Protein AF-A0A2D0L7D2-F1 (afdb_monomer)

Radius of gyration: 92.77 Å; Cα contacts (8 Å, |Δi|>4): 364; chains: 1; bounding box: 210×55×219 Å

Structure (mmCIF, N/CA/C/O backbone):
data_AF-A0A2D0L7D2-F1
#
_entry.id   AF-A0A2D0L7D2-F1
#
loop_
_atom_site.group_PDB
_atom_site.id
_atom_site.type_symbol
_atom_site.label_atom_id
_atom_site.label_alt_id
_atom_site.label_comp_id
_atom_site.label_asym_id
_atom_site.label_entity_id
_atom_site.label_seq_id
_atom_site.pdbx_PDB_ins_code
_atom_site.Cartn_x
_atom_site.Cartn_y
_atom_site.Cartn_z
_atom_site.occupancy
_atom_site.B_iso_or_equiv
_atom_site.auth_seq_id
_atom_site.auth_comp_id
_atom_site.auth_asym_id
_atom_site.auth_atom_id
_atom_site.pdbx_PDB_model_num
ATOM 1 N N . MET A 1 1 ? 142.373 9.268 -146.975 1.00 59.59 1 MET A N 1
ATOM 2 C CA . MET A 1 1 ? 141.679 7.961 -146.901 1.00 59.59 1 MET A CA 1
ATOM 3 C C . MET A 1 1 ? 141.360 7.507 -145.468 1.00 59.59 1 MET A C 1
ATOM 5 O O . MET A 1 1 ? 140.294 6.960 -145.274 1.00 59.59 1 MET A O 1
ATOM 9 N N . LYS A 1 2 ? 142.182 7.799 -144.441 1.00 58.19 2 LYS A N 1
ATOM 10 C CA . LYS A 1 2 ? 142.008 7.270 -143.064 1.00 58.19 2 LYS A CA 1
ATOM 11 C C . LYS A 1 2 ? 140.824 7.816 -142.224 1.00 58.19 2 LYS A C 1
ATOM 13 O O . LYS A 1 2 ? 140.515 7.234 -141.198 1.00 58.19 2 LYS A O 1
ATOM 18 N N . LEU A 1 3 ? 140.179 8.919 -142.623 1.00 60.69 3 LEU A N 1
ATOM 19 C CA . LEU A 1 3 ? 139.092 9.566 -141.855 1.00 60.69 3 LEU A CA 1
ATOM 20 C C . LEU A 1 3 ? 137.688 9.005 -142.162 1.00 60.69 3 LEU A C 1
ATOM 22 O O . LEU A 1 3 ? 136.807 9.078 -141.310 1.00 60.69 3 LEU A O 1
ATOM 26 N N . ALA A 1 4 ? 137.477 8.434 -143.353 1.00 65.12 4 ALA A N 1
ATOM 27 C CA . ALA A 1 4 ? 136.174 7.897 -143.761 1.00 65.12 4 ALA A CA 1
ATOM 28 C C . ALA A 1 4 ? 135.854 6.564 -143.060 1.00 65.12 4 ALA A C 1
ATOM 30 O O . ALA A 1 4 ? 134.726 6.353 -142.620 1.00 65.12 4 ALA A O 1
ATOM 31 N N . ASP A 1 5 ? 136.865 5.711 -142.870 1.00 68.44 5 ASP A N 1
ATOM 32 C CA . ASP A 1 5 ? 136.692 4.418 -142.200 1.00 68.44 5 ASP A CA 1
ATOM 33 C C . ASP A 1 5 ? 136.331 4.581 -140.714 1.00 68.44 5 ASP A C 1
ATOM 35 O O . ASP A 1 5 ? 135.462 3.874 -140.204 1.00 68.44 5 ASP A O 1
ATOM 39 N N . THR A 1 6 ? 136.912 5.573 -140.025 1.00 72.69 6 THR A N 1
ATOM 40 C CA . THR A 1 6 ? 136.560 5.886 -138.628 1.00 72.69 6 THR A CA 1
ATOM 41 C C . THR A 1 6 ? 135.124 6.399 -138.502 1.00 72.69 6 THR A C 1
ATOM 43 O O . THR A 1 6 ? 134.418 6.030 -137.564 1.00 72.69 6 THR A O 1
ATOM 46 N N . ALA A 1 7 ? 134.651 7.210 -139.454 1.00 71.62 7 ALA A N 1
ATOM 47 C CA . ALA A 1 7 ? 133.272 7.696 -139.448 1.00 71.62 7 ALA A CA 1
ATOM 48 C C . ALA A 1 7 ? 132.260 6.555 -139.645 1.00 71.62 7 ALA A C 1
ATOM 50 O O . ALA A 1 7 ? 131.243 6.512 -138.953 1.00 71.62 7 ALA A O 1
ATOM 51 N N . ASN A 1 8 ? 132.561 5.596 -140.525 1.00 78.12 8 ASN A N 1
ATOM 52 C CA . ASN A 1 8 ? 131.673 4.462 -140.771 1.00 78.12 8 ASN A CA 1
ATOM 53 C C . ASN A 1 8 ? 131.622 3.496 -139.568 1.00 78.12 8 ASN A C 1
ATOM 55 O O . ASN A 1 8 ? 130.550 3.025 -139.185 1.00 78.12 8 ASN A O 1
ATOM 59 N N . GLN A 1 9 ? 132.758 3.262 -138.897 1.00 78.62 9 GLN A N 1
ATOM 60 C CA . GLN A 1 9 ? 132.796 2.480 -137.652 1.00 78.62 9 GLN A CA 1
ATOM 61 C C . GLN A 1 9 ? 132.020 3.151 -136.509 1.00 78.62 9 GLN A C 1
ATOM 63 O O . GLN A 1 9 ? 131.313 2.465 -135.763 1.00 78.62 9 GLN A O 1
ATOM 68 N N . ASN A 1 10 ? 132.087 4.482 -136.400 1.00 77.62 10 ASN A N 1
ATOM 69 C CA . ASN A 1 10 ? 131.297 5.234 -135.424 1.00 77.62 10 ASN A CA 1
ATOM 70 C C . ASN A 1 10 ? 129.793 5.163 -135.733 1.00 77.62 10 ASN A C 1
ATOM 72 O O . ASN A 1 10 ? 129.001 4.955 -134.815 1.00 77.62 10 ASN A O 1
ATOM 76 N N . ALA A 1 11 ? 129.397 5.261 -137.008 1.00 78.44 11 ALA A N 1
ATOM 77 C CA . ALA A 1 11 ? 128.002 5.104 -137.426 1.00 78.44 11 ALA A CA 1
ATOM 78 C C . ALA A 1 11 ? 127.468 3.692 -137.124 1.00 78.44 11 ALA A C 1
ATOM 80 O O . ALA A 1 11 ? 126.379 3.543 -136.573 1.00 78.44 11 ALA A O 1
ATOM 81 N N . THR A 1 12 ? 128.272 2.659 -137.393 1.00 79.88 12 THR A N 1
ATOM 82 C CA . THR A 1 12 ? 127.899 1.260 -137.122 1.00 79.88 12 THR A CA 1
ATOM 83 C C . THR A 1 12 ? 127.760 1.001 -135.619 1.00 79.88 12 THR A C 1
ATOM 85 O O . THR A 1 12 ? 126.796 0.385 -135.168 1.00 79.88 12 THR A O 1
ATOM 88 N N . SER A 1 13 ? 128.680 1.539 -134.813 1.00 78.50 13 SER A N 1
ATOM 89 C CA . SER A 1 13 ? 128.614 1.423 -133.351 1.00 78.50 13 SER A CA 1
ATOM 90 C C . SER A 1 13 ? 127.410 2.166 -132.763 1.00 78.50 13 SER A C 1
ATOM 92 O O . SER A 1 13 ? 126.816 1.689 -131.798 1.00 78.50 13 SER A O 1
ATOM 94 N N . ALA A 1 14 ? 127.016 3.305 -133.344 1.00 75.88 14 ALA A N 1
ATOM 95 C CA . ALA A 1 14 ? 125.842 4.057 -132.906 1.00 75.88 14 ALA A CA 1
ATOM 96 C C . ALA A 1 14 ? 124.528 3.304 -133.178 1.00 75.88 14 ALA A C 1
ATOM 98 O O . ALA A 1 14 ? 123.658 3.285 -132.307 1.00 75.88 14 ALA A O 1
ATOM 99 N N . ILE A 1 15 ? 124.408 2.634 -134.331 1.00 77.38 15 ILE A N 1
ATOM 100 C CA . ILE A 1 15 ? 123.239 1.805 -134.672 1.00 77.38 15 ILE A CA 1
ATOM 101 C C . ILE A 1 15 ? 123.112 0.623 -133.701 1.00 77.38 15 ILE A C 1
ATOM 103 O O . ILE A 1 15 ? 122.058 0.451 -133.093 1.00 77.38 15 ILE A O 1
ATOM 107 N N . ASN A 1 16 ? 124.198 -0.116 -133.452 1.00 74.75 16 ASN A N 1
ATOM 108 C CA . ASN A 1 16 ? 124.178 -1.244 -132.511 1.00 74.75 16 ASN A CA 1
ATOM 109 C C . ASN A 1 16 ? 123.840 -0.808 -131.073 1.00 74.75 16 ASN A C 1
ATOM 111 O O . ASN A 1 16 ? 123.170 -1.527 -130.332 1.00 74.75 16 ASN A O 1
ATOM 115 N N . ASN A 1 17 ? 124.274 0.389 -130.660 1.00 75.38 17 ASN A N 1
ATOM 116 C CA . ASN A 1 17 ? 123.928 0.928 -129.344 1.00 75.38 17 ASN A CA 1
ATOM 117 C C . ASN A 1 17 ? 122.442 1.335 -129.280 1.00 75.38 17 ASN A C 1
ATOM 119 O O . ASN A 1 17 ? 121.810 1.151 -128.240 1.00 75.38 17 ASN A O 1
ATOM 123 N N . ALA A 1 18 ? 121.861 1.818 -130.386 1.00 71.88 18 ALA A N 1
ATOM 124 C CA . ALA A 1 18 ? 120.443 2.165 -130.481 1.00 71.88 18 ALA A CA 1
ATOM 125 C C . ALA A 1 18 ? 119.524 0.928 -130.477 1.00 71.88 18 ALA A C 1
ATOM 127 O O . ALA A 1 18 ? 118.544 0.925 -129.732 1.00 71.88 18 ALA A O 1
ATOM 128 N N . GLU A 1 19 ? 119.875 -0.145 -131.198 1.00 70.00 19 GLU A N 1
ATOM 129 C CA . GLU A 1 19 ? 119.124 -1.415 -131.167 1.00 70.00 19 GLU A CA 1
ATOM 130 C C . GLU A 1 19 ? 119.099 -2.052 -129.762 1.00 70.00 19 GLU A C 1
ATOM 132 O O . GLU A 1 19 ? 118.162 -2.766 -129.415 1.00 70.00 19 GLU A O 1
ATOM 137 N N . SER A 1 20 ? 120.073 -1.732 -128.899 1.00 64.75 20 SER A N 1
ATOM 138 C CA . SER A 1 20 ? 120.145 -2.257 -127.527 1.00 64.75 20 SER A CA 1
ATOM 139 C C . SER A 1 20 ? 119.298 -1.503 -126.483 1.00 64.75 20 SER A C 1
ATOM 141 O O . SER A 1 20 ? 119.151 -1.981 -125.354 1.00 64.75 20 SER A O 1
ATOM 143 N N . LYS A 1 21 ? 118.744 -0.319 -126.803 1.00 71.56 21 LYS A N 1
ATOM 144 C CA . LYS A 1 21 ? 118.077 0.543 -125.799 1.00 71.56 21 LYS A CA 1
ATOM 145 C C . LYS A 1 21 ? 116.696 0.053 -125.366 1.00 71.56 21 LYS A C 1
ATOM 147 O O . LYS A 1 21 ? 116.282 0.382 -124.253 1.00 71.56 21 LYS A O 1
ATOM 152 N N . VAL A 1 22 ? 116.018 -0.759 -126.178 1.00 68.94 22 VAL A N 1
ATOM 153 C CA . VAL A 1 22 ? 114.796 -1.472 -125.774 1.00 68.94 22 VAL A CA 1
ATOM 154 C C . VAL A 1 22 ? 115.076 -2.973 -125.834 1.00 68.94 22 VAL A C 1
ATOM 156 O O . VAL A 1 22 ? 114.925 -3.587 -126.887 1.00 68.94 22 VAL A O 1
ATOM 159 N N . PRO A 1 23 ? 115.515 -3.593 -124.724 1.00 72.75 23 PRO A N 1
ATOM 160 C CA . PRO A 1 23 ? 115.748 -5.028 -124.698 1.00 72.75 23 PRO A CA 1
ATOM 161 C C . PRO A 1 23 ? 114.429 -5.772 -124.938 1.00 72.75 23 PRO A C 1
ATOM 163 O O . PRO A 1 23 ? 113.537 -5.726 -124.089 1.00 72.75 23 PRO A O 1
ATOM 166 N N . LEU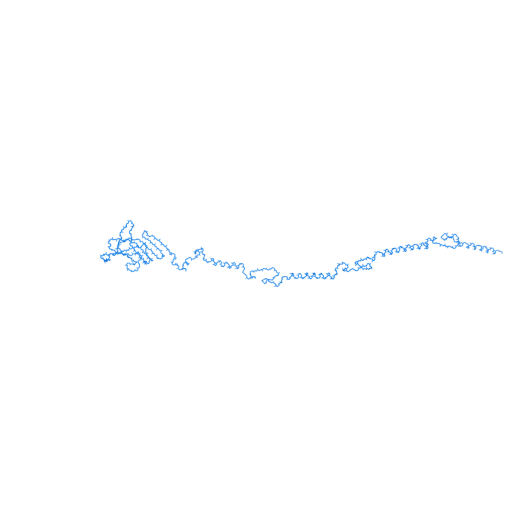 A 1 24 ? 114.324 -6.498 -126.056 1.0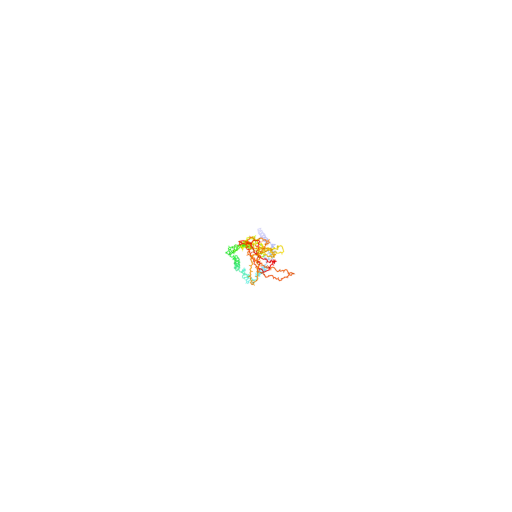0 65.94 24 LEU A N 1
ATOM 167 C CA . LEU A 1 24 ? 113.151 -7.320 -126.401 1.00 65.94 24 LEU A CA 1
ATOM 168 C C . LEU A 1 24 ? 112.880 -8.446 -125.382 1.00 65.94 24 LEU A C 1
ATOM 170 O O . LEU A 1 24 ? 111.807 -9.040 -125.374 1.00 65.94 24 LEU A O 1
ATOM 174 N N . THR A 1 25 ? 113.825 -8.709 -124.471 1.00 75.44 25 THR A N 1
ATOM 175 C CA . THR A 1 25 ? 113.655 -9.629 -123.337 1.00 75.44 25 THR A CA 1
ATOM 176 C C . THR A 1 25 ? 112.779 -9.066 -122.215 1.00 75.44 25 THR A C 1
ATOM 178 O O . THR A 1 25 ? 112.362 -9.823 -121.336 1.00 75.44 25 THR A O 1
ATOM 181 N N . ARG A 1 26 ? 112.477 -7.758 -122.203 1.00 83.06 26 ARG A N 1
ATOM 182 C CA . ARG A 1 26 ? 111.541 -7.186 -121.227 1.00 83.06 26 ARG A CA 1
ATOM 183 C C . ARG A 1 26 ? 110.106 -7.525 -121.622 1.00 83.06 26 ARG A C 1
ATOM 185 O O . ARG A 1 26 ? 109.680 -7.291 -122.752 1.00 83.06 26 ARG A O 1
ATOM 192 N N . ARG A 1 27 ? 109.354 -8.044 -120.653 1.00 83.19 27 ARG A N 1
ATOM 193 C CA . ARG A 1 27 ? 107.940 -8.397 -120.797 1.00 83.19 27 ARG A CA 1
ATOM 194 C C . ARG A 1 27 ? 107.075 -7.549 -119.864 1.00 83.19 27 ARG A C 1
ATOM 196 O O . ARG A 1 27 ? 107.483 -7.299 -118.732 1.00 83.19 27 ARG A O 1
ATOM 203 N N . ILE A 1 28 ? 105.880 -7.160 -120.310 1.00 82.81 28 ILE A N 1
ATOM 204 C CA . ILE A 1 28 ? 104.814 -6.604 -119.457 1.00 82.81 28 ILE A CA 1
ATOM 205 C C . ILE A 1 28 ? 103.698 -7.647 -119.386 1.00 82.81 28 ILE A C 1
ATOM 207 O O . ILE A 1 28 ? 103.153 -8.027 -120.420 1.00 82.81 28 ILE A O 1
ATOM 211 N N . ASN A 1 29 ? 103.414 -8.160 -118.180 1.00 83.56 29 ASN A N 1
ATOM 212 C CA . ASN A 1 29 ? 102.481 -9.276 -117.946 1.00 83.56 29 ASN A CA 1
ATOM 213 C C . ASN A 1 29 ? 102.665 -10.442 -118.931 1.00 83.56 29 ASN A C 1
ATOM 215 O O . ASN A 1 29 ? 101.735 -10.911 -119.578 1.00 83.56 29 ASN A O 1
ATOM 219 N N . GLY A 1 30 ? 103.916 -10.883 -119.089 1.00 83.38 30 GLY A N 1
ATOM 220 C CA . GLY A 1 30 ? 104.261 -12.025 -119.937 1.00 83.38 30 GLY A CA 1
ATOM 221 C C . GLY A 1 30 ? 104.335 -11.742 -121.444 1.00 83.38 30 GLY A C 1
ATOM 222 O O . GLY A 1 30 ? 104.837 -12.605 -122.161 1.00 83.38 30 GLY A O 1
ATOM 223 N N . LYS A 1 31 ? 103.932 -10.555 -121.928 1.00 84.19 31 LYS A N 1
ATOM 224 C CA . LYS A 1 31 ? 104.007 -10.159 -123.350 1.00 84.19 31 LYS A CA 1
ATOM 225 C C . LYS A 1 31 ? 105.304 -9.395 -123.647 1.00 84.19 31 LYS A C 1
ATOM 227 O O . LYS A 1 31 ? 105.644 -8.466 -122.919 1.00 84.19 31 LYS A O 1
ATOM 232 N N . GLU A 1 32 ? 106.034 -9.793 -124.688 1.00 83.00 32 GLU A N 1
ATOM 233 C CA . GLU A 1 32 ? 107.309 -9.177 -125.105 1.00 83.00 32 GLU A CA 1
ATOM 234 C C . GLU A 1 32 ? 107.110 -7.795 -125.747 1.00 83.00 32 GLU A C 1
ATOM 236 O O . GLU A 1 32 ? 106.151 -7.580 -126.487 1.00 83.00 32 GLU A O 1
ATOM 241 N N . LEU A 1 33 ? 108.037 -6.863 -125.493 1.00 85.00 33 LEU A N 1
ATOM 242 C CA . LEU A 1 33 ? 108.013 -5.475 -125.988 1.00 85.00 33 LEU A CA 1
ATOM 243 C C . LEU A 1 33 ? 108.493 -5.344 -127.448 1.00 85.00 33 LEU A C 1
ATOM 245 O O . LEU A 1 33 ? 109.329 -4.503 -127.767 1.00 85.00 33 LEU A O 1
ATOM 249 N N . VAL A 1 34 ? 107.983 -6.203 -128.333 1.00 78.38 34 VAL A N 1
ATOM 250 C CA . VAL A 1 34 ? 108.278 -6.176 -129.780 1.00 78.38 34 VAL A CA 1
ATOM 251 C C . VAL A 1 34 ? 107.279 -5.329 -130.579 1.00 78.38 34 VAL A C 1
ATOM 253 O O . VAL A 1 34 ? 107.606 -4.883 -131.670 1.00 78.38 34 VAL A O 1
ATOM 256 N N . ASN A 1 35 ? 106.078 -5.104 -130.036 1.00 80.56 35 ASN A N 1
ATOM 257 C CA . ASN A 1 35 ? 104.993 -4.291 -130.600 1.00 80.56 35 ASN A CA 1
ATOM 258 C C . ASN A 1 35 ? 104.229 -3.591 -129.460 1.00 80.56 35 ASN A C 1
ATOM 260 O O . ASN A 1 35 ? 104.478 -3.872 -128.284 1.00 80.56 35 ASN A O 1
ATOM 264 N N . ASP A 1 36 ? 103.259 -2.736 -129.799 1.00 81.69 36 ASP A N 1
ATOM 265 C CA . ASP A 1 36 ? 102.340 -2.141 -128.822 1.00 81.69 36 ASP A CA 1
ATOM 266 C C . ASP A 1 36 ? 101.633 -3.223 -127.988 1.00 81.69 36 ASP A C 1
ATOM 268 O O . ASP A 1 36 ? 101.007 -4.148 -128.516 1.00 81.69 36 ASP A O 1
ATOM 272 N N . ILE A 1 37 ? 101.722 -3.105 -126.660 1.00 86.06 37 ILE A N 1
ATOM 273 C CA . ILE A 1 37 ? 101.120 -4.064 -125.731 1.00 86.06 37 ILE A CA 1
ATOM 274 C C . ILE A 1 37 ? 99.708 -3.610 -125.364 1.00 86.06 37 ILE A C 1
ATOM 276 O O . ILE A 1 37 ? 99.516 -2.603 -124.685 1.00 86.06 37 ILE A O 1
ATOM 280 N N . LYS A 1 38 ? 98.713 -4.417 -125.743 1.00 87.00 38 LYS A N 1
ATOM 281 C CA . LYS A 1 38 ? 97.344 -4.328 -125.223 1.00 87.00 38 LYS A CA 1
ATOM 282 C C . LYS A 1 38 ? 97.169 -5.334 -124.084 1.00 87.00 38 LYS A C 1
ATOM 284 O O . LYS A 1 38 ? 97.312 -6.538 -124.306 1.00 87.00 38 LYS A O 1
ATOM 289 N N . LEU A 1 39 ? 96.858 -4.836 -122.889 1.00 88.06 39 LEU A N 1
ATOM 290 C CA . LEU A 1 39 ? 96.486 -5.656 -121.734 1.00 88.06 39 LEU A CA 1
ATOM 291 C C . LEU A 1 39 ? 94.962 -5.794 -121.656 1.00 88.06 39 LEU A C 1
ATOM 293 O O . LEU A 1 39 ? 94.238 -4.827 -121.904 1.00 88.06 39 LEU A O 1
ATOM 297 N N . ILE A 1 40 ? 94.488 -6.988 -121.313 1.00 88.19 40 ILE A N 1
ATOM 298 C CA . ILE A 1 40 ? 93.090 -7.263 -120.950 1.00 88.19 40 ILE A CA 1
ATOM 299 C C . ILE A 1 40 ? 92.965 -7.486 -119.436 1.00 88.19 40 ILE A C 1
ATOM 301 O O . ILE A 1 40 ? 93.972 -7.638 -118.748 1.00 88.19 40 ILE A O 1
ATOM 305 N N . ALA A 1 41 ? 91.739 -7.501 -118.905 1.00 87.88 41 ALA A N 1
ATOM 306 C CA . ALA A 1 41 ? 91.486 -7.608 -117.464 1.00 87.88 41 ALA A CA 1
ATOM 307 C C . ALA A 1 41 ? 92.172 -8.834 -116.824 1.00 87.88 41 ALA A C 1
ATOM 309 O O . ALA A 1 41 ? 92.837 -8.703 -115.795 1.00 87.88 41 ALA A O 1
ATOM 310 N N . SER A 1 42 ? 92.149 -9.984 -117.510 1.00 89.50 42 SER A N 1
ATOM 311 C CA . SER A 1 42 ? 92.831 -11.203 -117.060 1.00 89.50 42 SER A CA 1
ATOM 312 C C . SER A 1 42 ? 94.354 -11.073 -117.015 1.00 89.50 42 SER A C 1
ATOM 314 O O . SER A 1 42 ? 94.987 -11.722 -116.187 1.00 89.50 42 SER A O 1
ATOM 316 N N . ASP A 1 43 ? 94.960 -10.233 -117.867 1.00 91.50 43 ASP A N 1
ATOM 317 C CA . ASP A 1 43 ? 96.409 -10.020 -117.826 1.00 91.50 43 ASP A CA 1
ATOM 318 C C . ASP A 1 43 ? 96.808 -9.380 -116.482 1.00 91.50 43 ASP A C 1
ATOM 320 O O . ASP A 1 43 ? 97.873 -9.692 -115.964 1.00 91.50 43 ASP A O 1
ATOM 324 N N . VAL A 1 44 ? 95.965 -8.519 -115.890 1.00 91.69 44 VAL A N 1
ATOM 325 C CA . VAL A 1 44 ? 96.231 -7.775 -114.636 1.00 91.69 44 VAL A CA 1
ATOM 326 C C . VAL A 1 44 ? 95.476 -8.307 -113.409 1.00 91.69 44 VAL A C 1
ATOM 328 O O . VAL A 1 44 ? 95.474 -7.646 -112.373 1.00 91.69 44 VAL A O 1
ATOM 331 N N . ASN A 1 45 ? 94.854 -9.488 -113.501 1.00 90.31 45 ASN A N 1
ATOM 332 C CA . ASN A 1 45 ? 94.020 -10.067 -112.438 1.00 90.31 45 ASN A CA 1
ATOM 333 C C . ASN A 1 45 ? 92.910 -9.108 -111.947 1.00 90.31 45 ASN A C 1
ATOM 335 O O . ASN A 1 45 ? 92.651 -8.993 -110.748 1.00 90.31 45 ASN A O 1
ATOM 339 N N . ALA A 1 46 ? 92.297 -8.383 -112.885 1.00 91.19 46 ALA A N 1
ATOM 340 C CA . ALA A 1 46 ? 91.120 -7.554 -112.651 1.00 91.19 46 ALA A CA 1
ATOM 341 C C . ALA A 1 46 ? 89.875 -8.239 -113.226 1.00 91.19 46 ALA A C 1
ATOM 343 O O . ALA A 1 46 ? 89.989 -9.023 -114.168 1.00 91.19 46 ALA A O 1
ATOM 344 N N . TYR A 1 47 ? 88.703 -7.895 -112.692 1.00 91.44 47 TYR A N 1
ATOM 345 C CA . TYR A 1 47 ? 87.433 -8.261 -113.315 1.00 91.44 47 TYR A CA 1
ATOM 346 C C . TYR A 1 47 ? 87.269 -7.529 -114.639 1.00 91.44 47 TYR A C 1
ATOM 348 O O . TYR A 1 47 ? 87.627 -6.349 -114.762 1.00 91.44 47 TYR A O 1
ATOM 356 N N . ASP A 1 48 ? 86.708 -8.215 -115.626 1.00 92.56 48 ASP A N 1
ATOM 357 C CA . ASP A 1 48 ? 86.242 -7.535 -116.821 1.00 92.56 48 ASP A CA 1
ATOM 358 C C . ASP A 1 48 ? 84.934 -6.763 -116.555 1.00 92.56 48 ASP A C 1
ATOM 360 O O . ASP A 1 48 ? 84.387 -6.712 -115.444 1.00 92.56 48 ASP A O 1
ATOM 364 N N . LYS A 1 49 ? 84.460 -6.063 -117.588 1.00 92.56 49 LYS A N 1
ATOM 365 C CA . LYS A 1 49 ? 83.254 -5.242 -117.491 1.00 92.56 49 LYS A CA 1
ATOM 366 C C . LYS A 1 49 ? 82.006 -6.094 -117.223 1.00 92.56 49 LYS A C 1
ATOM 368 O O . LYS A 1 49 ? 81.151 -5.655 -116.463 1.00 92.56 49 LYS A O 1
ATOM 373 N N . GLU A 1 50 ? 81.916 -7.278 -117.824 1.00 92.00 50 GLU A N 1
ATOM 374 C CA . GLU A 1 50 ? 80.750 -8.158 -117.727 1.00 92.00 50 GLU A CA 1
ATOM 375 C C . GLU A 1 50 ? 80.667 -8.803 -116.339 1.00 92.00 50 GLU A C 1
ATOM 377 O O . GLU A 1 50 ? 79.614 -8.761 -115.705 1.00 92.00 50 GLU A O 1
ATOM 382 N N . GLU A 1 51 ? 81.788 -9.293 -115.805 1.00 91.81 51 GLU A N 1
ATOM 383 C CA . GLU A 1 51 ? 81.875 -9.821 -114.436 1.00 91.81 51 GLU A CA 1
ATOM 384 C C . GLU A 1 51 ? 81.495 -8.757 -113.395 1.00 91.81 51 GLU A C 1
ATOM 386 O O . GLU A 1 51 ? 80.765 -9.027 -112.436 1.00 91.81 51 GLU A O 1
ATOM 391 N N . THR A 1 52 ? 81.948 -7.516 -113.602 1.00 91.62 52 THR A N 1
ATOM 392 C CA . THR A 1 52 ? 81.594 -6.384 -112.736 1.00 91.62 52 THR A CA 1
ATOM 393 C C . THR A 1 52 ? 80.095 -6.077 -112.801 1.00 91.62 52 THR A C 1
ATOM 395 O O . THR A 1 52 ? 79.469 -5.849 -111.765 1.00 91.62 52 THR A O 1
ATOM 398 N N . GLU A 1 53 ? 79.502 -6.083 -113.997 1.00 94.94 53 GLU A N 1
ATOM 399 C CA . GLU A 1 53 ? 78.066 -5.855 -114.194 1.00 94.94 53 GLU A CA 1
ATOM 400 C C . GLU A 1 53 ? 77.219 -6.954 -113.533 1.00 94.94 53 GLU A C 1
ATOM 402 O O . GLU A 1 53 ? 76.280 -6.630 -112.807 1.00 94.94 53 GLU A O 1
ATOM 407 N N . GLN A 1 54 ? 77.600 -8.229 -113.668 1.00 94.12 54 GLN A N 1
ATOM 408 C CA . GLN A 1 54 ? 76.915 -9.353 -113.015 1.00 94.12 54 GLN A CA 1
ATOM 409 C C . GLN A 1 54 ? 76.955 -9.256 -111.482 1.00 94.12 54 GLN A C 1
ATOM 411 O O . GLN A 1 54 ? 75.934 -9.455 -110.819 1.00 94.12 54 GLN A O 1
ATOM 416 N N . LEU A 1 55 ? 78.112 -8.914 -110.903 1.00 93.94 55 LEU A N 1
ATOM 417 C CA . LEU A 1 55 ? 78.240 -8.690 -109.458 1.00 93.94 55 LEU A CA 1
ATOM 418 C C . LEU A 1 55 ? 77.360 -7.523 -108.989 1.00 93.94 55 LEU A C 1
ATOM 420 O O . LEU A 1 55 ? 76.689 -7.630 -107.961 1.00 93.94 55 LEU A O 1
ATOM 424 N N . ILE A 1 56 ? 77.336 -6.421 -109.744 1.00 94.75 56 ILE A N 1
ATOM 425 C CA . ILE A 1 56 ? 76.487 -5.259 -109.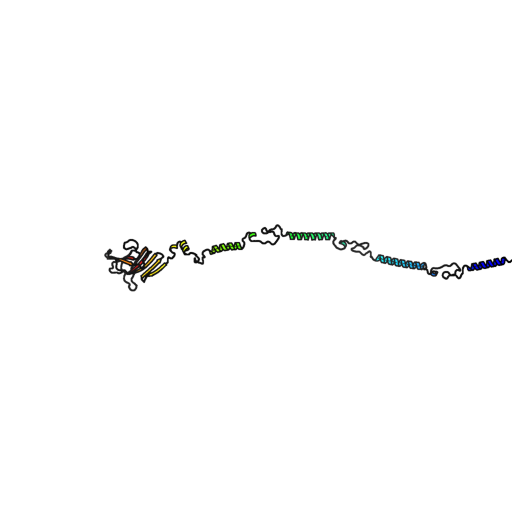450 1.00 94.75 56 ILE A CA 1
ATOM 426 C C . ILE A 1 56 ? 75.003 -5.635 -109.506 1.00 94.75 56 ILE A C 1
ATOM 428 O O . ILE A 1 56 ? 74.242 -5.225 -108.628 1.00 94.75 56 ILE A O 1
ATOM 432 N N . ASP A 1 57 ? 74.578 -6.406 -110.503 1.00 94.69 57 ASP A N 1
ATOM 433 C CA . ASP A 1 57 ? 73.179 -6.805 -110.642 1.00 94.69 57 ASP A CA 1
ATOM 434 C C . ASP A 1 57 ? 72.749 -7.774 -109.537 1.00 94.69 57 ASP A C 1
ATOM 436 O O . ASP A 1 57 ? 71.699 -7.561 -108.928 1.00 94.69 57 ASP A O 1
ATOM 440 N N . GLY A 1 58 ? 73.599 -8.733 -109.155 1.00 93.50 58 GLY A N 1
ATOM 441 C CA . GLY A 1 58 ? 73.351 -9.579 -107.983 1.00 93.50 58 GLY A CA 1
ATOM 442 C C . GLY A 1 58 ? 73.213 -8.766 -106.687 1.00 93.50 58 GLY A C 1
ATOM 443 O O . GLY A 1 58 ? 72.333 -9.032 -105.865 1.00 93.50 58 GLY A O 1
ATOM 444 N N . VAL A 1 59 ? 74.024 -7.715 -106.517 1.00 94.44 59 VAL A N 1
ATOM 445 C CA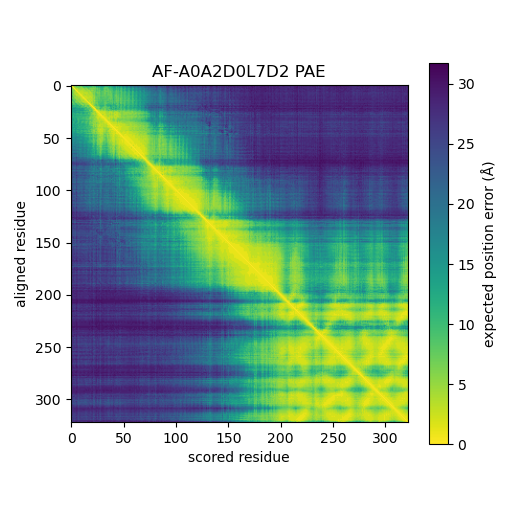 . VAL A 1 59 ? 73.896 -6.780 -105.385 1.00 94.44 59 VAL A CA 1
ATOM 446 C C . VAL A 1 59 ? 72.586 -5.989 -105.452 1.00 94.44 59 VAL A C 1
ATOM 448 O O . VAL A 1 59 ? 71.943 -5.816 -104.416 1.00 94.44 59 VAL A O 1
ATOM 451 N N . LYS A 1 60 ? 72.146 -5.533 -106.634 1.00 95.31 60 LYS A N 1
ATOM 452 C CA . LYS A 1 60 ? 70.849 -4.847 -106.798 1.00 95.31 60 LYS A CA 1
ATOM 453 C C . LYS A 1 60 ? 69.679 -5.763 -106.460 1.00 95.31 60 LYS A C 1
ATOM 455 O O . LYS A 1 60 ? 68.751 -5.324 -105.786 1.00 95.31 60 LYS A O 1
ATOM 460 N N . GLU A 1 61 ? 69.708 -7.016 -106.904 1.00 93.50 61 GLU A N 1
ATOM 461 C CA . GLU A 1 61 ? 68.667 -7.990 -106.574 1.00 93.50 61 GLU A CA 1
ATOM 462 C C . GLU A 1 61 ? 68.604 -8.246 -105.069 1.00 93.50 61 GLU A C 1
ATOM 464 O O . GLU A 1 61 ? 67.522 -8.179 -104.482 1.00 93.50 61 GLU A O 1
ATOM 469 N N . LEU A 1 62 ? 69.756 -8.447 -104.422 1.00 94.31 62 LEU A N 1
ATOM 470 C CA . LEU A 1 62 ? 69.830 -8.619 -102.972 1.00 94.31 62 LEU A CA 1
ATOM 471 C C . LEU A 1 62 ? 69.324 -7.371 -102.229 1.00 94.31 62 LEU A C 1
ATOM 473 O O . LEU A 1 62 ? 68.583 -7.493 -101.253 1.00 94.31 62 LEU A O 1
ATOM 477 N N . ALA A 1 63 ? 69.676 -6.175 -102.710 1.00 92.56 63 ALA A N 1
ATOM 478 C CA . ALA A 1 63 ? 69.207 -4.908 -102.157 1.00 92.56 63 ALA A CA 1
ATOM 479 C C . ALA A 1 63 ? 67.686 -4.745 -102.308 1.00 92.56 63 ALA A C 1
ATOM 481 O O . ALA A 1 63 ? 67.012 -4.375 -101.348 1.00 92.56 63 ALA A O 1
ATOM 482 N N . ASN A 1 64 ? 67.126 -5.085 -103.471 1.00 90.00 64 ASN A N 1
ATOM 483 C CA . ASN A 1 64 ? 65.683 -5.053 -103.712 1.00 90.00 64 ASN A CA 1
ATOM 484 C C . ASN A 1 64 ? 64.940 -6.067 -102.835 1.00 90.00 64 ASN A C 1
ATOM 486 O O . ASN A 1 64 ? 63.918 -5.736 -102.236 1.00 90.00 64 ASN A O 1
ATOM 490 N N . ALA A 1 65 ? 65.464 -7.289 -102.709 1.00 88.69 65 ALA A N 1
ATOM 491 C CA . ALA A 1 65 ? 64.895 -8.310 -101.835 1.00 88.69 65 ALA A CA 1
ATOM 492 C C . ALA A 1 65 ? 64.922 -7.876 -100.360 1.00 88.69 65 ALA A C 1
ATOM 494 O O . ALA A 1 65 ? 63.928 -8.040 -99.647 1.00 88.69 65 ALA A O 1
ATOM 495 N N . ALA A 1 66 ? 66.026 -7.273 -99.908 1.00 88.31 66 ALA A N 1
ATOM 496 C CA . ALA A 1 66 ? 66.143 -6.713 -98.565 1.00 88.31 66 ALA A CA 1
ATOM 497 C C . ALA A 1 66 ? 65.142 -5.569 -98.334 1.00 88.31 66 ALA A C 1
ATOM 499 O O . ALA A 1 66 ? 64.471 -5.553 -97.301 1.00 88.31 66 ALA A O 1
ATOM 500 N N . ASN A 1 67 ? 64.990 -4.667 -99.308 1.00 87.06 67 ASN A N 1
ATOM 501 C CA . ASN A 1 67 ? 64.048 -3.551 -99.237 1.00 87.06 67 ASN A CA 1
ATOM 502 C C . ASN A 1 67 ? 62.590 -4.037 -99.156 1.00 87.06 67 ASN A C 1
ATOM 504 O O . ASN A 1 67 ? 61.844 -3.621 -98.275 1.00 87.06 67 ASN A O 1
ATOM 508 N N . ASN A 1 68 ? 62.205 -5.001 -99.996 1.00 82.19 68 ASN A N 1
ATOM 509 C CA . ASN A 1 68 ? 60.857 -5.578 -99.989 1.00 82.19 68 ASN A CA 1
ATOM 510 C C . ASN A 1 68 ? 60.545 -6.336 -98.684 1.00 82.19 68 ASN A C 1
ATOM 512 O O . ASN A 1 68 ? 59.436 -6.257 -98.154 1.00 82.19 68 ASN A O 1
ATOM 516 N N . ASN A 1 69 ? 61.519 -7.067 -98.129 1.00 83.56 69 ASN A N 1
ATOM 517 C CA . ASN A 1 69 ? 61.349 -7.726 -96.833 1.00 83.56 69 ASN A CA 1
ATOM 518 C C . ASN A 1 69 ? 61.168 -6.696 -95.705 1.00 83.56 69 ASN A C 1
ATOM 520 O O . ASN A 1 69 ? 60.343 -6.921 -94.826 1.00 83.56 69 ASN A O 1
ATOM 524 N N . ALA A 1 70 ? 61.881 -5.565 -95.748 1.00 81.38 70 ALA A N 1
ATOM 525 C CA . ALA A 1 70 ? 61.718 -4.481 -94.778 1.00 81.38 70 ALA A CA 1
ATOM 526 C C . ALA A 1 70 ? 60.327 -3.823 -94.864 1.00 81.38 70 ALA A C 1
ATOM 528 O O . ALA A 1 70 ? 59.683 -3.648 -93.830 1.00 81.38 70 ALA A O 1
ATOM 529 N N . ASP A 1 71 ? 59.832 -3.552 -96.074 1.00 75.62 71 ASP A N 1
ATOM 530 C CA . ASP A 1 71 ? 58.533 -2.897 -96.305 1.00 75.62 71 ASP A CA 1
ATOM 531 C C . ASP A 1 71 ? 57.336 -3.777 -95.872 1.00 75.62 71 ASP A C 1
ATOM 533 O O . ASP A 1 71 ? 56.304 -3.298 -95.408 1.00 75.62 71 ASP A O 1
ATOM 537 N N . SER A 1 72 ? 57.487 -5.106 -95.930 1.00 66.06 72 SER A N 1
ATOM 538 C CA . SER A 1 72 ? 56.415 -6.066 -95.610 1.00 66.06 72 SER A CA 1
ATOM 539 C C . SER A 1 72 ? 56.238 -6.416 -94.118 1.00 66.06 72 SER A C 1
ATOM 541 O O . SER A 1 72 ? 55.296 -7.135 -93.768 1.00 66.06 72 SER A O 1
ATOM 543 N N . LYS A 1 73 ? 57.106 -5.943 -93.206 1.00 71.38 73 LYS A N 1
ATOM 544 C CA . LYS A 1 73 ? 57.055 -6.342 -91.778 1.00 71.38 73 LYS A CA 1
ATOM 545 C C . LYS A 1 73 ? 55.894 -5.740 -90.989 1.00 71.38 73 LYS A C 1
ATOM 547 O O . LYS A 1 73 ? 55.519 -6.315 -89.966 1.00 71.38 73 LYS A O 1
ATOM 552 N N . VAL A 1 74 ? 55.284 -4.657 -91.468 1.00 68.88 74 VAL A N 1
ATOM 553 C CA . VAL A 1 74 ? 54.048 -4.103 -90.895 1.00 68.88 74 VAL A CA 1
ATOM 554 C C . VAL A 1 74 ? 52.966 -4.113 -91.975 1.00 68.88 74 VAL A C 1
ATOM 556 O O . VAL A 1 74 ? 52.913 -3.207 -92.802 1.00 68.88 74 VAL A O 1
ATOM 559 N N . PRO A 1 75 ? 52.095 -5.139 -92.013 1.00 70.38 75 PRO A N 1
ATOM 560 C CA . PRO A 1 75 ? 51.050 -5.197 -93.023 1.00 70.38 75 PRO A CA 1
ATOM 561 C C . PRO A 1 75 ? 50.070 -4.027 -92.861 1.00 70.38 75 PRO A C 1
ATOM 563 O O . PRO A 1 75 ? 49.455 -3.879 -91.805 1.00 70.38 75 PRO A O 1
ATOM 566 N N . VAL A 1 76 ? 49.878 -3.244 -93.927 1.00 66.25 76 VAL A N 1
ATOM 567 C CA . VAL A 1 76 ? 49.043 -2.021 -93.970 1.00 66.25 76 VAL A CA 1
ATOM 568 C C . VAL A 1 76 ? 47.567 -2.275 -93.606 1.00 66.25 76 VAL A C 1
ATOM 570 O O . VAL A 1 76 ? 46.840 -1.355 -93.247 1.00 66.25 76 VAL A O 1
ATOM 573 N N . PHE A 1 77 ? 47.119 -3.534 -93.640 1.00 72.06 77 PHE A N 1
ATOM 574 C CA . PHE A 1 77 ? 45.766 -3.947 -93.251 1.00 72.06 77 PHE A CA 1
ATOM 575 C C . PHE A 1 77 ? 45.608 -4.297 -91.762 1.00 72.06 77 PHE A C 1
ATOM 577 O O . PHE A 1 77 ? 44.496 -4.597 -91.329 1.00 72.06 77 PHE A O 1
ATOM 584 N N . ARG A 1 78 ? 46.680 -4.308 -90.956 1.00 83.62 78 ARG A N 1
ATOM 585 C CA . ARG A 1 78 ? 46.538 -4.533 -89.512 1.00 83.62 78 ARG A CA 1
ATOM 586 C C . ARG A 1 78 ? 46.048 -3.260 -88.830 1.00 83.62 78 ARG A C 1
ATOM 588 O O . ARG A 1 78 ? 46.664 -2.201 -88.936 1.00 83.62 78 ARG A O 1
ATOM 595 N N . THR A 1 79 ? 44.958 -3.399 -88.087 1.00 83.56 79 THR A N 1
ATOM 596 C CA . THR A 1 79 ? 44.371 -2.320 -87.293 1.00 83.56 79 THR A CA 1
ATOM 597 C C . THR A 1 79 ? 44.428 -2.632 -85.803 1.00 83.56 79 THR A C 1
ATOM 599 O O . THR A 1 79 ? 44.229 -3.783 -85.416 1.00 83.56 79 THR A O 1
ATOM 602 N N . ILE A 1 80 ? 44.598 -1.610 -84.963 1.00 84.31 80 ILE A N 1
ATOM 603 C CA . ILE A 1 80 ? 44.271 -1.667 -83.530 1.00 84.31 80 ILE A CA 1
ATOM 604 C C . ILE A 1 80 ? 43.005 -0.837 -83.335 1.00 84.31 80 ILE A C 1
ATOM 606 O O . ILE A 1 80 ? 42.991 0.345 -83.669 1.00 84.31 80 ILE A O 1
ATOM 610 N N . ASN A 1 81 ? 41.933 -1.478 -82.865 1.00 82.12 81 ASN A N 1
ATOM 611 C CA . ASN A 1 81 ? 40.602 -0.882 -82.731 1.00 82.12 81 ASN A CA 1
ATOM 612 C C . ASN A 1 81 ? 40.168 -0.052 -83.962 1.00 82.12 81 ASN A C 1
ATOM 614 O O . ASN A 1 81 ? 39.878 1.139 -83.870 1.00 82.12 81 ASN A O 1
ATOM 618 N N . ASN A 1 82 ? 40.191 -0.674 -85.146 1.00 85.19 82 ASN A N 1
ATOM 619 C CA . ASN A 1 82 ? 39.851 -0.055 -86.437 1.00 85.19 82 ASN A CA 1
ATOM 620 C C . ASN A 1 82 ? 40.772 1.096 -86.906 1.00 85.19 82 ASN A C 1
ATOM 622 O O . ASN A 1 82 ? 40.493 1.710 -87.935 1.00 85.19 82 ASN A O 1
ATOM 626 N N . LYS A 1 83 ? 41.888 1.380 -86.217 1.00 85.06 83 LYS A N 1
ATOM 627 C CA . LYS A 1 83 ? 42.903 2.362 -86.644 1.00 85.06 83 LYS A CA 1
ATOM 628 C C . LYS A 1 83 ? 44.090 1.656 -87.304 1.00 85.06 83 LYS A C 1
ATOM 630 O O . LYS A 1 83 ? 44.643 0.724 -86.723 1.00 85.06 83 LYS A O 1
ATOM 635 N N . ALA A 1 84 ? 44.477 2.083 -88.506 1.00 84.19 84 ALA A N 1
ATOM 636 C CA . ALA A 1 84 ? 45.600 1.506 -89.252 1.00 84.19 84 ALA A CA 1
ATOM 637 C C . ALA A 1 84 ? 46.964 1.825 -88.605 1.00 84.19 84 ALA A C 1
ATOM 639 O O . ALA A 1 84 ? 47.167 2.925 -88.095 1.00 84.19 84 ALA A O 1
ATOM 640 N N . LEU A 1 85 ? 47.916 0.887 -88.679 1.00 85.50 85 LEU A N 1
ATOM 641 C CA . LEU A 1 85 ? 49.284 1.009 -88.138 1.00 85.50 85 LEU A CA 1
ATOM 642 C C . LEU A 1 85 ? 50.227 1.834 -89.041 1.00 85.50 85 LEU A C 1
ATOM 644 O O . LEU A 1 85 ? 51.330 1.398 -89.360 1.00 85.50 85 LEU A O 1
ATOM 648 N N . LEU A 1 86 ? 49.783 3.011 -89.489 1.00 80.44 86 LEU A N 1
ATOM 649 C CA . LEU A 1 86 ? 50.578 3.908 -90.346 1.00 80.44 86 LEU A CA 1
ATOM 650 C C . LEU A 1 86 ? 51.319 5.000 -89.558 1.00 80.44 86 LEU A C 1
ATOM 652 O O . LEU A 1 86 ? 52.287 5.570 -90.051 1.00 80.44 86 LEU A O 1
ATOM 656 N N . THR A 1 87 ? 50.864 5.289 -88.340 1.00 80.25 87 THR A N 1
ATOM 657 C CA . THR A 1 87 ? 51.437 6.269 -87.407 1.00 80.25 87 THR A CA 1
ATOM 658 C C . THR A 1 87 ? 51.257 5.773 -85.974 1.00 80.25 87 THR A C 1
ATOM 660 O O . THR A 1 87 ? 50.604 4.749 -85.749 1.00 80.25 87 THR A O 1
ATOM 663 N N . ASP A 1 88 ? 51.770 6.525 -84.997 1.00 84.38 88 ASP A N 1
ATOM 664 C CA . ASP A 1 88 ? 51.464 6.295 -83.584 1.00 84.38 88 ASP A CA 1
ATOM 665 C C . ASP A 1 88 ? 49.948 6.196 -83.367 1.00 84.38 88 ASP A C 1
ATOM 667 O O . ASP A 1 88 ? 49.172 7.051 -83.808 1.00 84.38 88 ASP A O 1
ATOM 671 N N . ILE A 1 89 ? 49.522 5.125 -82.694 1.00 88.94 89 ILE A N 1
ATOM 672 C CA . ILE A 1 89 ? 48.114 4.880 -82.391 1.00 88.94 89 ILE A CA 1
ATOM 673 C C . ILE A 1 89 ? 47.794 5.485 -81.031 1.00 88.94 89 ILE A C 1
ATOM 675 O O . ILE A 1 89 ? 48.204 4.981 -79.987 1.00 88.94 89 ILE A O 1
ATOM 679 N N . MET A 1 90 ? 46.999 6.550 -81.049 1.00 88.31 90 MET A N 1
ATOM 680 C CA . MET A 1 90 ? 46.368 7.084 -79.850 1.00 88.31 90 MET A CA 1
ATOM 681 C C . MET A 1 90 ? 45.042 6.359 -79.612 1.00 88.31 90 MET A C 1
ATOM 683 O O . MET A 1 90 ? 44.142 6.425 -80.451 1.00 88.31 90 MET A O 1
ATOM 687 N N . LEU A 1 91 ? 44.926 5.683 -78.468 1.00 89.44 91 LEU A N 1
ATOM 688 C CA . LEU A 1 91 ? 43.680 5.080 -77.998 1.00 89.44 91 LEU A CA 1
ATOM 689 C C . LEU A 1 91 ? 43.035 5.993 -76.956 1.00 89.44 91 LEU A C 1
ATOM 691 O O . LEU A 1 91 ? 43.702 6.477 -76.039 1.00 89.44 91 LEU A O 1
ATOM 695 N N . ASN A 1 92 ? 41.738 6.228 -77.096 1.00 90.31 92 ASN A N 1
ATOM 696 C CA . ASN A 1 92 ? 40.919 6.892 -76.091 1.00 90.31 92 ASN A CA 1
ATOM 697 C C . ASN A 1 92 ? 40.116 5.860 -75.276 1.00 90.31 92 ASN A C 1
ATOM 699 O O . ASN A 1 92 ? 40.141 4.667 -75.561 1.00 90.31 92 ASN A O 1
ATOM 703 N N . ALA A 1 93 ? 39.401 6.311 -74.243 1.00 90.94 93 ALA A N 1
ATOM 704 C CA . ALA A 1 93 ? 38.669 5.411 -73.348 1.00 90.94 93 ALA A CA 1
ATOM 705 C C . ALA A 1 93 ? 37.613 4.557 -74.081 1.00 90.94 93 ALA A C 1
ATOM 707 O O . ALA A 1 93 ? 37.481 3.370 -73.782 1.00 90.94 93 ALA A O 1
ATOM 708 N N . SER A 1 94 ? 36.945 5.125 -75.097 1.00 90.19 94 SER A N 1
ATOM 709 C CA . SER A 1 94 ? 36.008 4.388 -75.956 1.00 90.19 94 SER A CA 1
ATOM 710 C C . SER A 1 94 ? 36.688 3.368 -76.866 1.00 90.19 94 SER A C 1
ATOM 712 O O . SER A 1 94 ? 36.044 2.410 -77.268 1.00 90.19 94 SER A O 1
ATOM 714 N N . ASP A 1 95 ? 37.978 3.535 -77.179 1.00 91.88 95 ASP A N 1
ATOM 715 C CA . ASP A 1 95 ? 38.712 2.563 -77.989 1.00 91.88 95 ASP A CA 1
ATOM 716 C C . ASP A 1 95 ? 39.006 1.249 -77.229 1.00 91.88 95 ASP A C 1
ATOM 718 O O . ASP A 1 95 ? 39.432 0.268 -77.837 1.00 91.88 95 ASP A O 1
ATOM 722 N N . VAL A 1 96 ? 38.810 1.228 -75.905 1.00 90.50 96 VAL A N 1
ATOM 723 C CA . VAL A 1 96 ? 39.089 0.082 -75.020 1.00 90.50 96 VAL A CA 1
ATOM 724 C C . VAL A 1 96 ? 37.914 -0.253 -74.087 1.00 90.50 96 VAL A C 1
ATOM 726 O O . VAL A 1 96 ? 38.117 -0.912 -73.072 1.00 90.50 96 VAL A O 1
ATOM 729 N N . ASP A 1 97 ? 36.702 0.215 -74.406 1.00 91.12 97 ASP A N 1
ATOM 730 C CA . ASP A 1 97 ? 35.475 -0.005 -73.619 1.00 91.12 97 ASP A CA 1
ATOM 731 C C . ASP A 1 97 ? 35.608 0.379 -72.130 1.00 91.12 97 ASP A C 1
ATOM 733 O O . ASP A 1 97 ? 35.135 -0.312 -71.225 1.00 91.12 97 ASP A O 1
ATOM 737 N N . THR A 1 98 ? 36.260 1.513 -71.862 1.00 92.62 98 THR A N 1
ATOM 738 C CA . THR A 1 98 ? 36.410 2.073 -70.509 1.00 92.62 98 THR A CA 1
ATOM 739 C C . THR A 1 98 ? 35.821 3.475 -70.405 1.00 92.62 98 THR A C 1
ATOM 741 O O . THR A 1 98 ? 35.576 4.151 -71.403 1.00 92.62 98 THR A O 1
ATOM 744 N N . TYR A 1 99 ? 35.621 3.934 -69.171 1.00 92.38 99 TYR A N 1
ATOM 745 C CA . TYR A 1 99 ? 35.218 5.308 -68.896 1.00 92.38 99 TYR A CA 1
ATOM 746 C C . TYR A 1 99 ? 36.380 6.281 -69.066 1.00 92.38 99 TYR A C 1
ATOM 748 O O . TYR A 1 99 ? 37.515 6.013 -68.659 1.00 92.38 99 TYR A O 1
ATOM 756 N N . ALA A 1 100 ? 36.082 7.467 -69.589 1.00 94.62 100 ALA A N 1
ATOM 757 C CA . ALA A 1 100 ? 37.020 8.569 -69.534 1.00 94.62 100 ALA A CA 1
ATOM 758 C C . ALA A 1 100 ? 37.272 8.969 -68.073 1.00 94.62 100 ALA A C 1
ATOM 760 O O . ALA A 1 100 ? 36.395 8.883 -67.210 1.00 94.62 100 ALA A O 1
ATOM 761 N N . LYS A 1 101 ? 38.469 9.493 -67.794 1.00 94.50 101 LYS A N 1
ATOM 762 C CA . LYS A 1 101 ? 38.855 9.959 -66.453 1.00 94.50 101 LYS A CA 1
ATOM 763 C C . LYS A 1 101 ? 37.804 10.883 -65.816 1.00 94.50 101 LYS A C 1
ATOM 765 O O . LYS A 1 101 ? 37.501 10.736 -64.639 1.00 94.50 101 LYS A O 1
ATOM 770 N N . GLY A 1 102 ? 37.209 11.786 -66.602 1.00 94.25 102 GLY A N 1
ATOM 771 C CA . GLY A 1 102 ? 36.176 12.705 -66.116 1.00 94.25 102 GLY A CA 1
ATOM 772 C C . GLY A 1 102 ? 34.890 12.012 -65.648 1.00 94.25 102 GLY A C 1
ATOM 773 O O . GLY A 1 102 ? 34.302 12.434 -64.656 1.00 94.25 102 GLY A O 1
ATOM 774 N N . GLU A 1 103 ? 34.474 10.930 -66.310 1.00 95.31 103 GLU A N 1
ATOM 775 C CA . GLU A 1 103 ? 33.300 10.141 -65.909 1.00 95.31 103 GLU A CA 1
ATOM 776 C C . GLU A 1 103 ? 33.575 9.376 -64.608 1.00 95.31 103 GLU A C 1
ATOM 778 O O . GLU A 1 103 ? 32.741 9.360 -63.702 1.00 95.31 103 GLU A O 1
ATOM 783 N N . ILE A 1 104 ? 34.780 8.808 -64.477 1.00 95.06 104 ILE A N 1
ATOM 784 C CA . ILE A 1 104 ? 35.241 8.162 -63.240 1.00 95.06 104 ILE A CA 1
ATOM 785 C C . ILE A 1 104 ? 35.241 9.173 -62.089 1.00 95.06 104 ILE A C 1
ATOM 787 O O . ILE A 1 104 ? 34.691 8.898 -61.022 1.00 95.06 104 ILE A O 1
ATOM 791 N N . ASP A 1 105 ? 35.795 10.367 -62.306 1.00 97.00 105 ASP A N 1
ATOM 792 C CA . ASP A 1 105 ? 35.839 11.424 -61.295 1.00 97.00 105 ASP A CA 1
ATOM 793 C C . ASP A 1 105 ? 34.422 11.847 -60.851 1.00 97.00 105 ASP A C 1
ATOM 795 O O . ASP A 1 105 ? 34.173 12.028 -59.655 1.00 97.00 105 ASP A O 1
ATOM 799 N N . GLN A 1 106 ? 33.461 11.946 -61.779 1.00 96.75 106 GLN A N 1
ATOM 800 C CA . GLN A 1 106 ? 32.053 12.231 -61.464 1.00 96.75 106 GLN A CA 1
ATOM 801 C C . GLN A 1 106 ? 31.401 11.132 -60.616 1.00 96.75 106 GLN A C 1
ATOM 803 O O . GLN A 1 106 ? 30.732 11.436 -59.619 1.00 96.75 106 GLN A O 1
ATOM 808 N N . GLN A 1 107 ? 31.602 9.861 -60.974 1.00 96.19 107 GLN A N 1
ATOM 809 C CA . GLN A 1 107 ? 31.075 8.730 -60.208 1.00 96.19 107 GLN A CA 1
ATOM 810 C C . GLN A 1 107 ? 31.685 8.688 -58.802 1.00 96.19 107 GLN A C 1
ATOM 812 O O . GLN A 1 107 ? 30.953 8.592 -57.816 1.00 96.19 107 GLN A O 1
ATOM 817 N N . ILE A 1 108 ? 33.005 8.860 -58.685 1.00 97.12 108 ILE A N 1
ATOM 818 C CA . ILE A 1 108 ? 33.704 8.915 -57.395 1.00 97.12 108 ILE A CA 1
ATOM 819 C C . ILE A 1 108 ? 33.169 10.065 -56.535 1.00 97.12 108 ILE A C 1
ATOM 821 O O . ILE A 1 108 ? 32.913 9.877 -55.346 1.00 97.12 108 ILE A O 1
ATOM 825 N N . ASN A 1 109 ? 32.975 11.253 -57.109 1.00 97.00 109 ASN A N 1
ATOM 826 C CA . ASN A 1 109 ? 32.438 12.396 -56.371 1.00 97.00 109 ASN A CA 1
ATOM 827 C C . ASN A 1 109 ? 30.997 12.158 -55.906 1.00 97.00 109 ASN A C 1
ATOM 829 O O . ASN A 1 109 ? 30.651 12.524 -54.782 1.00 97.00 109 ASN A O 1
ATOM 833 N N . THR A 1 110 ? 30.182 11.487 -56.720 1.00 97.75 110 THR A N 1
ATOM 834 C CA . THR A 1 110 ? 28.825 11.074 -56.335 1.00 97.75 110 THR A CA 1
ATOM 835 C C . THR A 1 110 ? 28.860 10.100 -55.161 1.00 97.75 110 THR A C 1
ATOM 837 O O . THR A 1 110 ? 28.170 10.316 -54.167 1.00 97.75 110 THR A O 1
ATOM 840 N N . VAL A 1 111 ? 29.716 9.076 -55.221 1.00 97.31 111 VAL A N 1
ATOM 841 C CA . VAL A 1 111 ? 29.893 8.105 -54.130 1.00 97.31 111 VAL A CA 1
ATOM 842 C C . VAL A 1 111 ? 30.390 8.788 -52.854 1.00 97.31 111 VAL A C 1
ATOM 844 O O . VAL A 1 111 ? 29.841 8.541 -51.783 1.00 97.31 111 VAL A O 1
ATOM 847 N N . ARG A 1 112 ? 31.371 9.696 -52.943 1.00 97.56 112 ARG A N 1
ATOM 848 C CA . ARG A 1 112 ? 31.851 10.48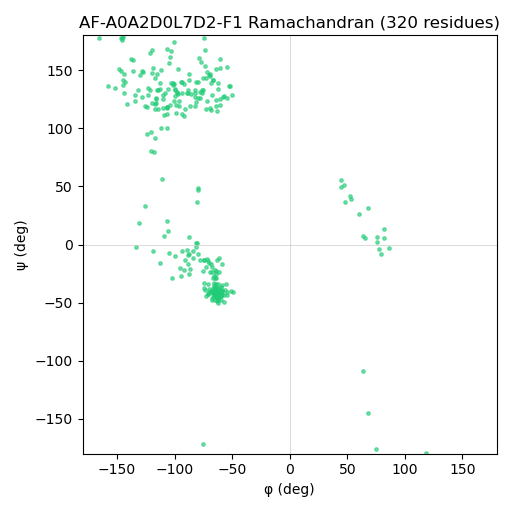0 -51.789 1.00 97.56 112 ARG A CA 1
ATOM 849 C C . ARG A 1 112 ? 30.748 11.333 -51.178 1.00 97.56 112 ARG A C 1
ATOM 851 O O . ARG A 1 112 ? 30.636 11.388 -49.958 1.00 97.56 112 ARG A O 1
ATOM 858 N N . LYS A 1 113 ? 29.930 11.982 -52.009 1.00 97.25 113 LYS A N 1
ATOM 859 C CA . LYS A 1 113 ? 28.787 12.765 -51.538 1.00 97.25 113 LYS A CA 1
ATOM 860 C C . LYS A 1 113 ? 27.784 11.877 -50.806 1.00 97.25 113 LYS A C 1
ATOM 862 O O . LYS A 1 113 ? 27.454 12.182 -49.669 1.00 97.25 113 LYS A O 1
ATOM 867 N N . LEU A 1 114 ? 27.378 10.754 -51.402 1.00 97.00 114 LEU A N 1
ATOM 868 C CA . LEU A 1 114 ? 26.467 9.797 -50.767 1.00 97.00 114 LEU A CA 1
ATOM 869 C C . LEU A 1 114 ? 27.030 9.256 -49.445 1.00 97.00 114 LEU A C 1
ATOM 871 O O . LEU A 1 114 ? 26.291 9.144 -48.471 1.00 97.00 114 LEU A O 1
ATOM 875 N N . ALA A 1 115 ? 28.333 8.966 -49.386 1.00 95.69 115 ALA A N 1
ATOM 876 C CA . ALA A 1 115 ? 29.000 8.526 -48.163 1.00 95.69 115 ALA A CA 1
ATOM 877 C C . ALA A 1 115 ? 28.998 9.617 -47.076 1.00 95.69 115 ALA A C 1
ATOM 879 O O . ALA A 1 115 ? 28.708 9.334 -45.915 1.00 95.69 115 ALA A O 1
ATOM 880 N N . ASN A 1 116 ? 29.271 10.870 -47.446 1.00 94.31 116 ASN A N 1
ATOM 881 C CA . ASN A 1 116 ? 29.220 12.001 -46.521 1.00 94.31 116 ASN A CA 1
ATOM 882 C C . ASN A 1 116 ? 27.794 12.273 -46.030 1.00 94.31 116 ASN A C 1
ATOM 884 O O . ASN A 1 116 ? 27.586 12.453 -44.832 1.00 94.31 116 ASN A O 1
ATOM 888 N N . ASP A 1 117 ? 26.810 12.249 -46.927 1.00 92.31 117 ASP A N 1
ATOM 889 C CA . ASP A 1 117 ? 25.397 12.419 -46.589 1.00 92.31 117 ASP A CA 1
ATOM 890 C C . ASP A 1 117 ? 24.929 11.294 -45.649 1.00 92.31 117 ASP A C 1
ATOM 892 O O . ASP A 1 117 ? 24.258 11.558 -44.651 1.00 92.31 117 ASP A O 1
ATOM 896 N N . ALA A 1 118 ? 25.346 10.046 -45.895 1.00 91.12 118 ALA A N 1
ATOM 897 C CA . ALA A 1 118 ? 25.079 8.919 -45.004 1.00 91.12 118 ALA A CA 1
ATOM 898 C C . ALA A 1 118 ? 25.712 9.108 -43.613 1.00 91.12 118 ALA A C 1
ATOM 900 O O . ALA A 1 118 ? 25.021 8.942 -42.606 1.00 91.12 118 ALA A O 1
ATOM 901 N N . ASN A 1 119 ? 26.984 9.513 -43.540 1.00 89.00 119 ASN A N 1
ATOM 902 C CA . ASN A 1 119 ? 27.672 9.780 -42.271 1.00 89.00 119 ASN A CA 1
ATOM 903 C C . ASN A 1 119 ? 27.004 10.915 -41.479 1.00 89.00 119 ASN A C 1
ATOM 905 O O . ASN A 1 119 ? 26.784 10.792 -40.272 1.00 89.00 119 ASN A O 1
ATOM 909 N N . ASN A 1 120 ? 26.626 11.998 -42.156 1.00 85.69 120 ASN A N 1
ATOM 910 C CA . ASN A 1 120 ? 25.928 13.124 -41.538 1.00 85.69 120 ASN A CA 1
ATOM 911 C C . ASN A 1 120 ? 24.537 12.721 -41.031 1.00 85.69 120 ASN A C 1
ATOM 913 O O . ASN A 1 120 ? 24.152 13.094 -39.922 1.00 85.69 120 ASN A O 1
ATOM 917 N N . ASN A 1 121 ? 23.806 11.904 -41.794 1.00 84.88 121 ASN A N 1
ATOM 918 C CA . ASN A 1 121 ? 22.504 11.383 -41.382 1.00 84.88 121 ASN A CA 1
ATOM 919 C C . ASN A 1 121 ? 22.597 10.508 -40.126 1.00 84.88 121 ASN A C 1
ATOM 921 O O . ASN A 1 121 ? 21.716 10.588 -39.272 1.00 84.88 121 ASN A O 1
ATOM 925 N N . VAL A 1 122 ? 23.646 9.690 -39.987 1.00 80.44 122 VAL A N 1
ATOM 926 C CA . VAL A 1 122 ? 23.861 8.856 -38.791 1.00 80.44 122 VAL A CA 1
ATOM 927 C C . VAL A 1 122 ? 24.171 9.719 -37.567 1.00 80.44 122 VAL A C 1
ATOM 929 O O . VAL A 1 122 ? 23.530 9.544 -36.531 1.00 80.44 122 VAL A O 1
ATOM 932 N N . ASN A 1 123 ?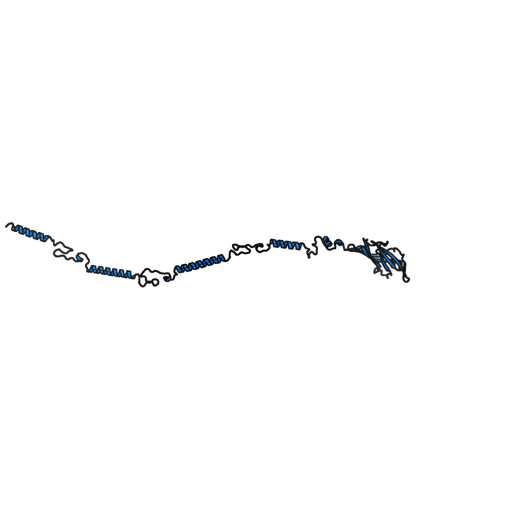 25.065 10.702 -37.701 1.00 73.25 123 ASN A N 1
ATOM 933 C CA . ASN A 1 123 ? 25.434 11.604 -36.603 1.00 73.25 123 ASN A CA 1
ATOM 934 C C . ASN A 1 123 ? 24.292 12.547 -36.172 1.00 73.25 123 ASN A C 1
ATOM 936 O O . ASN A 1 123 ? 24.318 13.074 -35.064 1.00 73.25 123 ASN A O 1
ATOM 940 N N . GLY A 1 124 ? 23.277 12.749 -37.020 1.00 68.62 124 GLY A N 1
ATOM 941 C CA . GLY A 1 124 ? 22.123 13.609 -36.741 1.00 68.62 124 GLY A CA 1
ATOM 942 C C . GLY A 1 124 ? 20.891 12.912 -36.145 1.00 68.62 124 GLY A C 1
ATOM 943 O O . GLY A 1 124 ? 19.929 13.600 -35.803 1.00 68.62 124 GLY A O 1
ATOM 944 N N . LYS A 1 125 ? 20.869 11.572 -36.019 1.00 75.50 125 LYS A N 1
ATOM 945 C CA . LYS A 1 125 ? 19.654 10.838 -35.595 1.00 75.50 125 LYS A CA 1
ATOM 946 C C . LYS A 1 125 ? 19.204 11.130 -34.165 1.00 75.50 125 LYS A C 1
ATOM 948 O O . LYS A 1 125 ? 18.013 11.011 -33.881 1.00 75.50 125 LYS A O 1
ATOM 953 N N . VAL A 1 126 ? 20.121 11.515 -33.281 1.00 74.81 126 VAL A N 1
ATOM 954 C CA . VAL A 1 126 ? 19.788 11.979 -31.932 1.00 74.81 126 VAL A CA 1
ATOM 955 C C . VAL A 1 126 ? 20.111 13.469 -31.869 1.00 74.81 126 VAL A C 1
ATOM 957 O O . VAL A 1 126 ? 21.280 13.831 -31.736 1.00 74.81 126 VAL A O 1
ATOM 960 N N . PRO A 1 127 ? 19.110 14.359 -32.000 1.00 75.69 127 PRO A N 1
ATOM 961 C CA . PRO A 1 127 ? 19.365 15.786 -31.893 1.00 75.69 127 PRO A CA 1
ATOM 962 C C . PRO A 1 127 ? 19.936 16.099 -30.506 1.00 75.69 127 PRO A C 1
ATOM 964 O O . PRO A 1 127 ? 19.307 15.785 -29.497 1.00 75.69 127 PRO A O 1
ATOM 967 N N . LEU A 1 128 ? 21.099 16.754 -30.451 1.00 72.88 128 LEU A N 1
ATOM 968 C CA . LEU A 1 128 ? 21.816 17.066 -29.201 1.00 72.88 128 LEU A CA 1
ATOM 969 C C . LEU A 1 128 ? 21.030 18.007 -28.267 1.00 72.88 128 LEU A C 1
ATOM 971 O O . LEU A 1 128 ? 21.367 18.159 -27.098 1.00 72.88 128 LEU A O 1
ATOM 975 N N . THR A 1 129 ? 19.970 18.633 -28.782 1.00 81.38 129 THR A N 1
ATOM 976 C CA . THR A 1 129 ? 19.032 19.476 -28.031 1.00 81.38 129 THR A CA 1
ATOM 977 C C . THR A 1 129 ? 17.885 18.694 -27.393 1.00 81.38 129 THR A C 1
ATOM 979 O O . THR A 1 129 ? 17.111 19.266 -26.626 1.00 81.38 129 THR A O 1
ATOM 982 N N . ARG A 1 130 ? 17.729 17.399 -27.698 1.00 89.62 130 ARG A N 1
ATOM 983 C CA . ARG A 1 130 ? 16.702 16.565 -27.073 1.00 89.62 130 ARG A CA 1
ATOM 984 C C . ARG A 1 130 ? 17.147 16.168 -25.676 1.00 89.62 130 ARG A C 1
ATOM 986 O O . ARG A 1 130 ? 18.257 15.681 -25.464 1.00 89.62 130 ARG A O 1
ATOM 993 N N . THR A 1 131 ? 16.234 16.355 -24.737 1.00 91.31 131 THR A N 1
ATOM 994 C CA . THR A 1 131 ? 16.420 15.973 -23.347 1.00 91.31 131 THR A CA 1
ATOM 995 C C . THR A 1 131 ? 15.376 14.945 -22.928 1.00 91.31 131 THR A C 1
ATOM 997 O O . THR A 1 131 ? 14.265 14.912 -23.460 1.00 91.31 131 THR A O 1
ATOM 1000 N N . VAL A 1 132 ? 15.736 14.106 -21.959 1.00 91.62 132 VAL A N 1
ATOM 1001 C CA . VAL A 1 132 ? 14.807 13.278 -21.182 1.00 91.62 132 VAL A CA 1
ATOM 1002 C C . VAL A 1 132 ? 14.870 13.795 -19.754 1.00 91.62 132 VAL A C 1
ATOM 1004 O O . VAL A 1 132 ? 15.936 13.786 -19.142 1.00 91.62 132 VAL A O 1
ATOM 1007 N N . ASN A 1 133 ? 13.752 14.323 -19.252 1.00 91.94 133 ASN A N 1
ATOM 1008 C CA . ASN A 1 133 ? 13.661 14.989 -17.946 1.00 91.94 133 ASN A CA 1
ATOM 1009 C C . ASN A 1 133 ? 14.796 16.006 -17.724 1.00 91.94 133 ASN A C 1
ATOM 1011 O O . ASN A 1 133 ? 15.508 15.968 -16.723 1.00 91.94 133 ASN A O 1
ATOM 1015 N N . ASN A 1 134 ? 14.985 16.902 -18.700 1.00 91.69 134 ASN A N 1
ATOM 1016 C CA . ASN A 1 134 ? 16.025 17.941 -18.724 1.00 91.69 134 ASN A CA 1
ATOM 1017 C C . ASN A 1 134 ? 17.482 17.441 -18.805 1.00 91.69 134 ASN A C 1
ATOM 1019 O O . ASN A 1 134 ? 18.397 18.260 -18.772 1.00 91.69 134 ASN A O 1
ATOM 1023 N N . LYS A 1 135 ? 17.727 16.134 -18.966 1.00 91.12 135 LYS A N 1
ATOM 1024 C CA . LYS A 1 135 ? 19.072 15.574 -19.185 1.00 91.12 135 LYS A CA 1
ATOM 1025 C C . LYS A 1 135 ? 19.318 15.349 -20.675 1.00 91.12 135 LYS A C 1
ATOM 1027 O O . LYS A 1 135 ? 18.478 14.758 -21.351 1.00 91.12 135 LYS A O 1
ATOM 1032 N N . ALA A 1 136 ? 20.440 15.841 -21.193 1.00 90.00 136 ALA A N 1
ATOM 1033 C CA . ALA A 1 136 ? 20.794 15.717 -22.608 1.00 90.00 136 ALA A CA 1
ATOM 1034 C C . ALA A 1 136 ? 21.148 14.269 -22.989 1.00 90.00 136 ALA A C 1
ATOM 1036 O O . ALA A 1 136 ? 21.765 13.554 -22.205 1.00 90.00 136 ALA A O 1
ATOM 1037 N N . LEU A 1 137 ? 20.819 13.863 -24.218 1.00 89.81 137 LEU A N 1
ATOM 1038 C CA . LEU A 1 137 ? 21.092 12.522 -24.764 1.00 89.81 137 LEU A CA 1
ATOM 1039 C C . LEU A 1 137 ? 22.540 12.345 -25.276 1.00 89.81 137 LEU A C 1
ATOM 1041 O O . LEU A 1 137 ? 22.767 11.703 -26.298 1.00 89.81 137 LEU A O 1
ATOM 1045 N N . LEU A 1 138 ? 23.520 12.952 -24.601 1.00 85.75 138 LEU A N 1
ATOM 1046 C CA . LEU A 1 138 ? 24.941 12.886 -24.986 1.00 85.75 138 LEU A CA 1
ATOM 1047 C C . LEU A 1 138 ? 25.660 11.656 -24.414 1.00 85.75 138 LEU A C 1
ATOM 1049 O O . LEU A 1 138 ? 26.705 11.258 -24.922 1.00 85.75 138 LEU A O 1
ATOM 1053 N N . THR A 1 139 ? 25.110 11.079 -23.349 1.00 86.81 139 THR A N 1
ATOM 1054 C CA . THR A 1 139 ? 25.621 9.909 -22.629 1.00 86.81 139 THR A CA 1
ATOM 1055 C C . THR A 1 139 ? 24.443 9.094 -22.101 1.00 86.81 139 THR A C 1
ATOM 1057 O O . THR A 1 139 ? 23.289 9.518 -22.218 1.00 86.81 139 THR A O 1
ATOM 1060 N N . ASP A 1 140 ? 24.730 7.962 -21.460 1.00 91.44 140 ASP A N 1
ATOM 1061 C CA . ASP A 1 140 ? 23.723 7.210 -20.715 1.00 91.44 140 ASP A CA 1
ATOM 1062 C C . ASP A 1 140 ? 22.993 8.112 -19.708 1.00 91.44 140 ASP A C 1
ATOM 1064 O O . ASP A 1 140 ? 23.601 8.935 -19.013 1.00 91.44 140 ASP A O 1
ATOM 1068 N N . ILE A 1 141 ? 21.668 7.960 -19.649 1.00 93.81 141 ILE A N 1
ATOM 1069 C CA . ILE A 1 141 ? 20.791 8.717 -18.758 1.00 93.81 141 ILE A CA 1
ATOM 1070 C C . ILE A 1 141 ? 20.365 7.824 -17.597 1.00 93.81 141 ILE A C 1
ATOM 1072 O O . ILE A 1 141 ? 19.665 6.830 -17.785 1.00 93.81 141 ILE A O 1
ATOM 1076 N N . THR A 1 142 ? 20.698 8.249 -16.383 1.00 95.06 142 THR A N 1
ATOM 1077 C CA . THR A 1 142 ? 20.141 7.686 -15.150 1.00 95.06 142 THR A CA 1
ATOM 1078 C C . THR A 1 142 ? 19.043 8.608 -14.635 1.00 95.06 142 THR A C 1
ATOM 1080 O O . THR A 1 142 ? 19.284 9.794 -14.400 1.00 95.06 142 THR A O 1
ATOM 1083 N N . LEU A 1 143 ? 17.838 8.067 -14.450 1.00 95.19 143 LEU A N 1
ATOM 1084 C CA . LEU A 1 143 ? 16.717 8.773 -13.836 1.00 95.19 143 LEU A CA 1
ATOM 1085 C C . LEU A 1 143 ? 16.547 8.330 -12.386 1.00 95.19 143 LEU A C 1
ATOM 1087 O O . LEU A 1 143 ? 16.607 7.147 -12.056 1.00 95.19 143 LEU A O 1
ATOM 1091 N N . THR A 1 144 ? 16.301 9.303 -11.527 1.00 95.06 144 THR A N 1
ATOM 1092 C CA . THR A 1 144 ? 15.936 9.124 -10.126 1.00 95.06 144 THR A CA 1
ATOM 1093 C C . THR A 1 144 ? 14.438 9.356 -9.945 1.00 95.06 144 THR A C 1
ATOM 1095 O O . THR A 1 144 ? 13.774 9.923 -10.813 1.00 95.06 144 THR A O 1
ATOM 1098 N N . ALA A 1 145 ? 13.894 8.968 -8.789 1.00 95.88 145 ALA A N 1
ATOM 1099 C CA . ALA A 1 145 ? 12.496 9.246 -8.452 1.00 95.88 145 ALA A CA 1
ATOM 1100 C C . ALA A 1 145 ? 12.163 10.751 -8.533 1.00 95.88 145 ALA A C 1
ATOM 1102 O O . ALA A 1 145 ? 11.076 11.116 -8.983 1.00 95.88 145 ALA A O 1
ATOM 1103 N N . LEU A 1 146 ? 13.134 11.611 -8.192 1.00 95.12 146 LEU A N 1
ATOM 1104 C CA . LEU A 1 146 ? 13.014 13.064 -8.300 1.00 95.12 146 LEU A CA 1
ATOM 1105 C C . LEU A 1 146 ? 12.856 13.521 -9.755 1.00 95.12 146 LEU A C 1
ATOM 1107 O O . LEU A 1 146 ? 12.024 14.381 -10.029 1.00 95.12 146 LEU A O 1
ATOM 1111 N N . ASP A 1 147 ? 13.598 12.918 -10.691 1.00 96.81 147 ASP A N 1
ATOM 1112 C CA . ASP A 1 147 ? 13.533 13.288 -12.110 1.00 96.81 147 ASP A CA 1
ATOM 1113 C C . ASP A 1 147 ? 12.148 13.017 -12.725 1.00 96.81 147 ASP A C 1
ATOM 1115 O O . ASP A 1 147 ? 11.803 13.634 -13.727 1.00 96.81 147 ASP A O 1
ATOM 1119 N N . VAL A 1 148 ? 11.355 12.107 -12.149 1.00 95.12 148 VAL A N 1
ATOM 1120 C CA . VAL A 1 148 ? 9.996 11.756 -12.612 1.00 95.12 148 VAL A CA 1
ATOM 1121 C C . VAL A 1 148 ? 8.883 12.250 -11.673 1.00 95.12 148 VAL A C 1
ATOM 1123 O O . VAL A 1 148 ? 7.722 11.906 -11.873 1.00 95.12 148 VAL A O 1
ATOM 1126 N N . GLY A 1 149 ? 9.209 13.050 -10.651 1.00 94.62 149 GLY A N 1
ATOM 1127 C CA . GLY A 1 149 ? 8.219 13.610 -9.722 1.00 94.62 149 GLY A CA 1
ATOM 1128 C C . GLY A 1 149 ? 7.544 12.573 -8.817 1.00 94.62 149 GLY A C 1
ATOM 1129 O O . GLY A 1 149 ? 6.377 12.725 -8.460 1.00 94.62 149 GLY A O 1
ATOM 1130 N N . THR A 1 150 ? 8.261 11.508 -8.457 1.00 96.00 150 THR A N 1
ATOM 1131 C CA . THR A 1 150 ? 7.754 10.417 -7.610 1.00 96.00 150 THR A CA 1
ATOM 1132 C C . THR A 1 150 ? 8.562 10.279 -6.324 1.00 96.00 150 THR A C 1
ATOM 1134 O O . THR A 1 150 ? 9.646 10.844 -6.185 1.00 96.00 150 THR A O 1
ATOM 1137 N N . TYR A 1 151 ? 8.031 9.503 -5.380 1.00 96.69 151 TYR A N 1
ATOM 1138 C CA . TYR A 1 151 ? 8.746 9.139 -4.163 1.00 96.69 151 TYR A CA 1
ATOM 1139 C C . TYR A 1 151 ? 9.721 8.000 -4.423 1.00 96.69 151 TYR A C 1
ATOM 1141 O O . TYR A 1 151 ? 9.404 7.031 -5.115 1.00 96.69 151 TYR A O 1
ATOM 1149 N N . ASN A 1 152 ? 10.897 8.088 -3.816 1.00 97.25 152 ASN A N 1
ATOM 1150 C CA . ASN A 1 152 ? 11.807 6.957 -3.790 1.00 97.25 152 ASN A CA 1
ATOM 1151 C C . ASN A 1 152 ? 11.305 5.873 -2.818 1.00 97.25 152 ASN A C 1
ATOM 1153 O O . ASN A 1 152 ? 10.410 6.091 -1.997 1.00 97.25 152 ASN A O 1
ATOM 1157 N N . LYS A 1 153 ? 11.912 4.685 -2.898 1.00 97.00 153 LYS A N 1
ATOM 1158 C CA . LYS A 1 153 ? 11.532 3.533 -2.073 1.00 97.00 153 LYS A CA 1
ATOM 1159 C C . LYS A 1 153 ? 11.542 3.845 -0.568 1.00 97.00 153 LYS A C 1
ATOM 1161 O O . LYS A 1 153 ? 10.588 3.509 0.118 1.00 97.00 153 LYS A O 1
ATOM 1166 N N . SER A 1 154 ? 12.565 4.548 -0.078 1.00 97.00 154 SER A N 1
ATOM 1167 C CA . SER A 1 154 ? 12.697 4.902 1.345 1.00 97.00 154 SER A CA 1
ATOM 1168 C C . SER A 1 154 ? 11.572 5.825 1.825 1.00 97.00 154 SER A C 1
ATOM 1170 O O . SER A 1 154 ? 11.014 5.643 2.907 1.00 97.00 154 SER A O 1
ATOM 1172 N N . GLU A 1 155 ? 11.175 6.796 1.000 1.00 97.31 155 GLU A N 1
ATOM 1173 C CA . GLU A 1 155 ? 10.049 7.679 1.309 1.00 97.31 155 GLU A CA 1
ATOM 1174 C C . GLU A 1 155 ? 8.719 6.919 1.363 1.00 97.31 155 GLU A C 1
ATOM 1176 O O . GLU A 1 155 ? 7.893 7.188 2.241 1.00 97.31 155 GLU A O 1
ATOM 1181 N N . ILE A 1 156 ? 8.509 5.970 0.446 1.00 97.12 156 ILE A N 1
ATOM 1182 C CA . ILE A 1 156 ? 7.319 5.111 0.439 1.00 97.12 156 ILE A CA 1
ATOM 1183 C C . ILE A 1 156 ? 7.301 4.221 1.684 1.00 97.12 156 ILE A C 1
ATOM 1185 O O . ILE A 1 156 ? 6.291 4.198 2.390 1.00 97.12 156 ILE A O 1
ATOM 1189 N N . ASP A 1 157 ? 8.418 3.569 2.000 1.00 98.00 157 ASP A N 1
ATOM 1190 C CA . ASP A 1 157 ? 8.554 2.708 3.176 1.00 98.00 157 ASP A CA 1
ATOM 1191 C C . ASP A 1 157 ? 8.285 3.500 4.470 1.00 98.00 157 ASP A C 1
ATOM 1193 O O . ASP A 1 157 ? 7.522 3.058 5.327 1.00 98.00 157 ASP A O 1
ATOM 1197 N N . SER A 1 158 ? 8.807 4.729 4.585 1.00 97.50 158 SER A N 1
ATOM 1198 C CA . SER A 1 158 ? 8.541 5.611 5.732 1.00 97.50 158 SER A CA 1
ATOM 1199 C C . SER A 1 158 ? 7.063 5.997 5.859 1.00 97.50 158 SER A C 1
ATOM 1201 O O . SER A 1 158 ? 6.514 6.057 6.964 1.00 97.50 158 SER A O 1
ATOM 1203 N N . ARG A 1 159 ? 6.387 6.267 4.737 1.00 97.06 159 ARG A N 1
ATOM 1204 C CA . ARG A 1 159 ? 4.949 6.576 4.731 1.00 97.06 159 ARG A CA 1
ATOM 1205 C C . ARG A 1 159 ? 4.118 5.358 5.128 1.00 97.06 159 ARG A C 1
ATOM 1207 O O . ARG A 1 159 ? 3.184 5.505 5.914 1.00 97.06 159 ARG A O 1
ATOM 1214 N N . LEU A 1 160 ? 4.471 4.176 4.629 1.00 97.88 160 LEU A N 1
ATOM 1215 C CA . LEU A 1 160 ? 3.793 2.925 4.956 1.00 97.88 160 LEU A CA 1
ATOM 1216 C C . LEU A 1 160 ? 3.981 2.539 6.429 1.00 97.88 160 LEU A C 1
ATOM 1218 O O . LEU A 1 160 ? 3.019 2.139 7.085 1.00 97.88 160 LEU A O 1
ATOM 1222 N N . ASP A 1 161 ? 5.182 2.724 6.974 1.00 97.94 161 ASP A N 1
ATOM 1223 C CA . ASP A 1 161 ? 5.479 2.495 8.390 1.00 97.94 161 ASP A CA 1
ATOM 1224 C C . ASP A 1 161 ? 4.611 3.379 9.300 1.00 97.94 161 ASP A C 1
ATOM 1226 O O . ASP A 1 161 ? 4.014 2.888 10.258 1.00 97.94 161 ASP A O 1
ATOM 1230 N N . LYS A 1 162 ? 4.431 4.663 8.960 1.00 97.75 162 LYS A N 1
ATOM 1231 C CA . LYS A 1 162 ? 3.520 5.558 9.700 1.00 97.75 162 LYS A CA 1
ATOM 1232 C C . LYS A 1 162 ? 2.078 5.050 9.701 1.00 97.75 162 LYS A C 1
ATOM 1234 O O . LYS A 1 162 ? 1.424 5.072 10.744 1.00 97.75 162 LYS A O 1
ATOM 1239 N N . VAL A 1 163 ? 1.581 4.592 8.551 1.00 97.62 163 VAL A N 1
ATOM 1240 C CA . VAL A 1 163 ? 0.222 4.036 8.433 1.00 97.62 163 VAL A CA 1
ATOM 1241 C C . VAL A 1 163 ? 0.089 2.762 9.264 1.00 97.62 163 VAL A C 1
ATOM 1243 O O . VAL A 1 163 ? -0.873 2.620 10.016 1.00 97.62 163 VAL A O 1
ATOM 1246 N N . THR A 1 164 ? 1.083 1.880 9.184 1.00 97.94 164 THR A N 1
ATOM 1247 C CA . THR A 1 164 ? 1.115 0.607 9.912 1.00 97.94 164 THR A CA 1
ATOM 1248 C C . THR A 1 164 ? 1.161 0.833 11.420 1.00 97.94 164 THR A C 1
ATOM 1250 O O . THR A 1 164 ? 0.379 0.238 12.151 1.00 97.94 164 THR A O 1
ATOM 1253 N N . LYS A 1 165 ? 1.994 1.762 11.904 1.00 97.44 165 LYS A N 1
ATOM 1254 C CA . LYS A 1 165 ? 2.049 2.141 13.326 1.00 97.44 165 LYS A CA 1
ATOM 1255 C C . LYS A 1 165 ? 0.730 2.719 13.827 1.00 97.44 165 LYS A C 1
ATOM 1257 O O . LYS A 1 165 ? 0.293 2.372 14.917 1.00 97.44 165 LYS A O 1
ATOM 1262 N N . ASN A 1 166 ? 0.074 3.567 13.034 1.00 96.94 166 ASN A N 1
ATOM 1263 C CA . ASN A 1 166 ? -1.246 4.092 13.384 1.00 96.94 166 ASN A CA 1
ATOM 1264 C C . ASN A 1 166 ? -2.314 2.986 13.434 1.00 96.94 166 ASN A C 1
ATOM 1266 O O . ASN A 1 166 ? -3.181 3.025 14.299 1.00 96.94 166 ASN A O 1
ATOM 1270 N N . ALA A 1 167 ? -2.259 2.006 12.528 1.00 97.00 167 ALA A N 1
ATOM 1271 C CA . ALA A 1 167 ? -3.167 0.862 12.551 1.00 97.00 167 ALA A CA 1
ATOM 1272 C C . ALA A 1 167 ? -2.915 -0.036 13.773 1.00 97.00 167 ALA A C 1
ATOM 1274 O O . ALA A 1 167 ? -3.851 -0.325 14.511 1.00 97.00 167 ALA A O 1
ATOM 1275 N N . ASN A 1 168 ? -1.653 -0.385 14.034 1.00 95.81 168 ASN A N 1
ATOM 1276 C CA . ASN A 1 168 ? -1.243 -1.224 15.164 1.00 95.81 168 ASN A CA 1
ATOM 1277 C C . ASN A 1 168 ? -1.422 -0.540 16.530 1.00 95.81 168 ASN A C 1
ATOM 1279 O O . ASN A 1 168 ? -1.406 -1.209 17.554 1.00 95.81 168 ASN A O 1
ATOM 1283 N N . GLY A 1 169 ? -1.582 0.786 16.565 1.00 96.25 169 GLY A N 1
ATOM 1284 C CA . GLY A 1 169 ? -1.912 1.536 17.779 1.00 96.25 169 GLY A CA 1
ATOM 1285 C C . GLY A 1 169 ? -3.401 1.524 18.150 1.00 96.25 169 GLY A C 1
ATOM 1286 O O . GLY A 1 169 ? -3.784 2.189 19.111 1.00 96.25 169 GLY A O 1
ATOM 1287 N N . ARG A 1 170 ? -4.257 0.837 17.381 1.00 97.06 170 ARG A N 1
ATOM 1288 C CA . ARG A 1 170 ? -5.703 0.714 17.634 1.00 97.06 170 ARG A CA 1
ATOM 1289 C C . ARG A 1 170 ? -6.039 -0.657 18.207 1.00 97.06 170 ARG A C 1
ATOM 1291 O O . ARG A 1 170 ? -5.281 -1.600 18.030 1.00 97.06 170 ARG A O 1
ATOM 1298 N N . LEU A 1 171 ? -7.217 -0.752 18.821 1.00 97.75 171 LEU A N 1
ATOM 1299 C CA . LEU A 1 171 ? -7.733 -2.018 19.331 1.00 97.75 171 LEU A CA 1
ATOM 1300 C C . LEU A 1 171 ? -8.066 -2.983 18.186 1.00 97.75 171 LEU A C 1
ATOM 1302 O O . LEU A 1 171 ? -8.792 -2.626 17.247 1.00 97.75 171 LEU A O 1
ATOM 1306 N N . ALA A 1 172 ? -7.543 -4.196 18.284 1.00 97.81 172 ALA A N 1
ATOM 1307 C CA . ALA A 1 172 ? -7.743 -5.291 17.359 1.00 97.81 172 ALA A CA 1
ATOM 1308 C C . ALA A 1 172 ? -9.080 -5.998 17.641 1.00 97.81 172 ALA A C 1
ATOM 1310 O O . ALA A 1 172 ? -9.506 -6.176 18.783 1.00 97.81 172 ALA A O 1
ATOM 1311 N N . LYS A 1 173 ? -9.797 -6.375 16.576 1.00 97.88 173 LYS A N 1
ATOM 1312 C CA . LYS A 1 173 ? -11.149 -6.952 16.705 1.00 97.88 173 LYS A CA 1
ATOM 1313 C C . LYS A 1 173 ? -11.111 -8.384 17.229 1.00 97.88 173 LYS A C 1
ATOM 1315 O O . LYS A 1 173 ? -11.967 -8.778 18.008 1.00 97.88 173 LYS A O 1
ATOM 1320 N N . ASP A 1 174 ? -10.130 -9.140 16.770 1.00 97.94 174 ASP A N 1
ATOM 1321 C CA . ASP A 1 174 ? -9.838 -10.514 17.158 1.00 97.94 174 ASP A CA 1
ATOM 1322 C C . ASP A 1 174 ? -9.352 -10.637 18.610 1.00 97.94 174 ASP A C 1
ATOM 1324 O O . ASP A 1 174 ? -9.602 -11.661 19.242 1.00 97.94 174 ASP A O 1
ATOM 1328 N N . GLU A 1 175 ? -8.791 -9.571 19.184 1.00 97.69 175 GLU A N 1
ATOM 1329 C CA . GLU A 1 175 ? -8.400 -9.518 20.600 1.00 97.69 175 GLU A CA 1
ATOM 1330 C C . GLU A 1 175 ? -9.584 -9.288 21.554 1.00 97.69 175 GLU A C 1
ATOM 1332 O O . GLU A 1 175 ? -9.448 -9.467 22.762 1.00 97.69 175 GLU A O 1
ATOM 1337 N N . ASN A 1 176 ? -10.764 -8.900 21.049 1.00 97.25 176 ASN A N 1
ATOM 1338 C CA . ASN A 1 176 ? -11.975 -8.683 21.855 1.00 97.25 176 ASN A CA 1
ATOM 1339 C C . ASN A 1 176 ? -11.741 -7.819 23.120 1.00 97.25 176 ASN A C 1
ATOM 1341 O O . ASN A 1 176 ? -12.326 -8.058 24.177 1.00 97.25 176 ASN A O 1
ATOM 1345 N N . GLY A 1 177 ? -10.870 -6.808 23.027 1.00 96.75 177 GLY A N 1
ATOM 1346 C CA . GLY A 1 177 ? -10.534 -5.905 24.132 1.00 96.75 177 GLY A CA 1
ATOM 1347 C C . GLY A 1 177 ? -9.488 -6.437 25.122 1.00 96.75 177 GLY A C 1
ATOM 1348 O O . GLY A 1 177 ? -9.208 -5.775 26.129 1.00 96.75 177 GLY A O 1
ATOM 1349 N N . ALA A 1 178 ? -8.878 -7.600 24.867 1.00 97.56 178 ALA A N 1
ATOM 1350 C CA . ALA A 1 178 ? -7.738 -8.094 25.641 1.00 97.56 178 ALA A CA 1
ATOM 1351 C C . ALA A 1 178 ? -6.550 -7.115 25.600 1.00 97.56 178 ALA A C 1
ATOM 1353 O O . ALA A 1 178 ? -5.880 -6.908 26.618 1.00 97.56 178 ALA A O 1
ATOM 1354 N N . ASP A 1 179 ? -6.378 -6.453 24.460 1.00 97.88 179 ASP A N 1
ATOM 1355 C CA . ASP A 1 179 ? -5.349 -5.479 24.102 1.00 97.88 179 ASP A CA 1
ATOM 1356 C C . ASP A 1 179 ? -5.596 -4.052 24.628 1.00 97.88 179 ASP A C 1
ATOM 1358 O O . ASP A 1 179 ? -4.774 -3.162 24.415 1.00 97.88 179 ASP A O 1
ATOM 1362 N N . ILE A 1 180 ? -6.682 -3.817 25.375 1.00 97.94 180 ILE A N 1
ATOM 1363 C CA . ILE A 1 180 ? -6.895 -2.550 26.087 1.00 97.94 180 ILE A CA 1
ATOM 1364 C C . ILE A 1 180 ? -5.791 -2.374 27.152 1.00 97.94 180 ILE A C 1
ATOM 1366 O O . ILE A 1 180 ? -5.740 -3.184 28.092 1.00 97.94 180 ILE A O 1
ATOM 1370 N N . PRO A 1 181 ? -4.957 -1.309 27.072 1.00 97.00 181 PRO A N 1
ATOM 1371 C CA . PRO A 1 181 ? -3.829 -1.117 27.989 1.00 97.00 181 PRO A CA 1
ATOM 1372 C C . PRO A 1 181 ? -4.255 -0.875 29.441 1.00 97.00 181 PRO A C 1
ATOM 1374 O O . PRO A 1 181 ? -3.703 -1.475 30.358 1.00 97.00 181 PRO A O 1
ATOM 1377 N N . ASP A 1 182 ? -5.267 -0.025 29.648 1.00 97.19 182 ASP A N 1
ATOM 1378 C CA . ASP A 1 182 ? -5.859 0.247 30.961 1.00 97.19 182 ASP A CA 1
ATOM 1379 C C . ASP A 1 182 ? -7.364 -0.036 30.928 1.00 97.19 182 ASP A C 1
ATOM 1381 O O . ASP A 1 182 ? -8.191 0.798 30.541 1.00 97.19 182 ASP A O 1
ATOM 1385 N N . LYS A 1 183 ? -7.717 -1.255 31.342 1.00 95.19 183 LYS A N 1
ATOM 1386 C CA . LYS A 1 183 ? -9.105 -1.728 31.380 1.00 95.19 183 LYS A CA 1
ATOM 1387 C C . LYS A 1 183 ? -9.950 -0.947 32.393 1.00 95.19 183 LYS A C 1
ATOM 1389 O O . LYS A 1 183 ? -11.122 -0.698 32.131 1.00 95.19 183 LYS A O 1
ATOM 1394 N N . ASN A 1 184 ? -9.374 -0.496 33.510 1.00 94.75 184 ASN A N 1
ATOM 1395 C CA . ASN A 1 184 ? -10.113 0.265 34.520 1.00 94.75 184 ASN A CA 1
ATOM 1396 C C . ASN A 1 184 ? -10.451 1.673 34.020 1.00 94.75 184 ASN A C 1
ATOM 1398 O O . ASN A 1 184 ? -11.577 2.138 34.207 1.00 94.75 184 ASN A O 1
ATOM 1402 N N . ALA A 1 185 ? -9.506 2.351 33.361 1.00 96.12 185 ALA A N 1
ATOM 1403 C CA . ALA A 1 185 ? -9.773 3.636 32.718 1.00 96.12 185 ALA A CA 1
ATOM 1404 C C . ALA A 1 185 ? -10.815 3.500 31.600 1.00 96.12 185 ALA A C 1
ATOM 1406 O O . ALA A 1 185 ? -11.729 4.319 31.516 1.00 96.12 185 ALA A O 1
ATOM 1407 N N . PHE A 1 186 ? -10.736 2.436 30.793 1.00 97.25 186 PHE A N 1
ATOM 1408 C CA . PHE A 1 186 ? -11.740 2.144 29.767 1.00 97.25 186 PHE A CA 1
ATOM 1409 C C . PHE A 1 186 ? -13.150 2.007 30.364 1.00 97.25 186 PHE A C 1
ATOM 1411 O O . PHE A 1 186 ? -14.070 2.682 29.907 1.00 97.25 186 PHE A O 1
ATOM 1418 N N . VAL A 1 187 ? -13.309 1.212 31.430 1.00 95.50 187 VAL A N 1
ATOM 1419 C CA . VAL A 1 187 ? -14.597 1.010 32.123 1.00 95.50 187 VAL A CA 1
ATOM 1420 C C . VAL A 1 187 ? -15.143 2.320 32.716 1.00 95.50 187 VAL A C 1
ATOM 1422 O O . VAL A 1 187 ? -16.344 2.581 32.647 1.00 95.50 187 VAL A O 1
ATOM 1425 N N . LYS A 1 188 ? -14.274 3.196 33.238 1.00 95.94 188 LYS A N 1
ATOM 1426 C CA . LYS A 1 188 ? -14.669 4.546 33.682 1.00 95.94 188 LYS A CA 1
ATOM 1427 C C . LYS A 1 188 ? -15.141 5.423 32.519 1.00 95.94 188 LYS A C 1
ATOM 1429 O O . LYS A 1 188 ? -16.172 6.076 32.647 1.00 95.94 188 LYS A O 1
ATOM 1434 N N . ASN A 1 189 ? -14.435 5.405 31.386 1.00 96.69 189 ASN A N 1
ATOM 1435 C CA . ASN A 1 189 ? -14.768 6.212 30.206 1.00 96.69 189 ASN A CA 1
ATOM 1436 C C . ASN A 1 189 ? -16.116 5.829 29.575 1.00 96.69 189 ASN A C 1
ATOM 1438 O O . ASN A 1 189 ? -16.777 6.688 28.998 1.00 96.69 189 ASN A O 1
ATOM 1442 N N . ILE A 1 190 ? -16.544 4.570 29.710 1.00 97.19 190 ILE A N 1
ATOM 1443 C CA . ILE A 1 190 ? -17.875 4.109 29.271 1.00 97.19 190 ILE A CA 1
ATOM 1444 C C . ILE A 1 190 ? -18.971 4.297 30.338 1.00 97.19 190 ILE A C 1
ATOM 1446 O O . ILE A 1 190 ? -20.091 3.833 30.148 1.00 97.19 190 ILE A O 1
ATOM 1450 N N . GLY A 1 191 ? -18.670 4.959 31.461 1.00 94.38 191 GLY A N 1
ATOM 1451 C CA . GLY A 1 191 ? -19.648 5.276 32.508 1.00 94.38 191 GLY A CA 1
ATOM 1452 C C . GLY A 1 191 ? -19.950 4.140 33.490 1.00 94.38 191 GLY A C 1
ATOM 1453 O O . GLY A 1 191 ? -20.907 4.237 34.249 1.00 94.38 191 GLY A O 1
ATOM 1454 N N . LEU A 1 192 ? -19.140 3.076 33.517 1.00 92.19 192 LEU A N 1
ATOM 1455 C CA . LEU A 1 192 ? -19.331 1.909 34.392 1.00 92.19 192 LEU A CA 1
ATOM 1456 C C . LEU A 1 192 ? -18.317 1.860 35.549 1.00 92.19 192 LEU A C 1
ATOM 1458 O O . LEU A 1 192 ? -18.085 0.809 36.142 1.00 92.19 192 LEU A O 1
ATOM 1462 N N . GLY A 1 193 ? -17.695 2.996 35.878 1.00 90.31 193 GLY A N 1
ATOM 1463 C CA . GLY A 1 193 ? -16.625 3.081 36.877 1.00 90.31 193 GLY A CA 1
ATOM 1464 C C . GLY A 1 193 ? -17.009 2.545 38.261 1.00 90.31 193 GLY A C 1
ATOM 1465 O O . GLY A 1 193 ? -16.211 1.843 38.875 1.00 90.31 193 GLY A O 1
ATOM 1466 N N . ASP A 1 194 ? -18.237 2.808 38.715 1.00 86.25 194 ASP A N 1
ATOM 1467 C CA . ASP A 1 194 ? -18.740 2.361 40.026 1.00 86.25 194 ASP A CA 1
ATOM 1468 C C . ASP A 1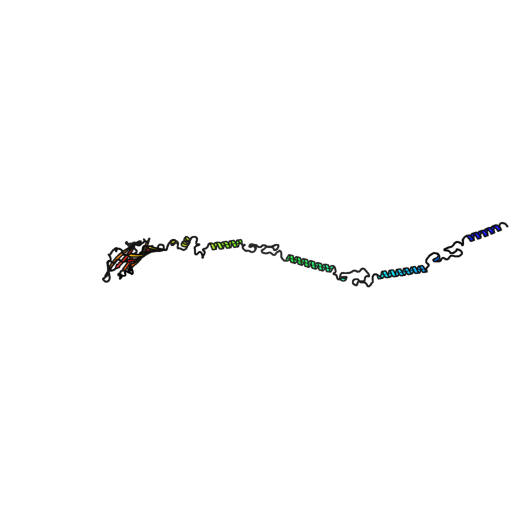 194 ? -18.966 0.843 40.105 1.00 86.25 194 ASP A C 1
ATOM 1470 O O . ASP A 1 194 ? -19.080 0.280 41.195 1.00 86.25 194 ASP A O 1
ATOM 1474 N N . LEU A 1 195 ? -19.015 0.165 38.955 1.00 83.25 195 LEU A N 1
ATOM 1475 C CA . LEU A 1 195 ? -19.156 -1.286 38.875 1.00 83.25 195 LEU A CA 1
ATOM 1476 C C . LEU A 1 195 ? -17.803 -2.006 38.904 1.00 83.25 195 LEU A C 1
ATOM 1478 O O . LEU A 1 195 ? -17.771 -3.229 39.028 1.00 83.25 195 LEU A O 1
ATOM 1482 N N . ILE A 1 196 ? -16.680 -1.285 38.814 1.00 83.69 196 ILE A N 1
ATOM 1483 C CA . ILE A 1 196 ? -15.350 -1.898 38.892 1.00 83.69 196 ILE A CA 1
ATOM 1484 C C . ILE A 1 196 ? -15.204 -2.589 40.250 1.00 83.69 196 ILE A C 1
ATOM 1486 O O . ILE A 1 196 ? -15.298 -1.961 41.301 1.00 83.69 196 ILE A O 1
ATOM 1490 N N . GLY A 1 197 ? -14.974 -3.902 40.222 1.00 80.44 197 GLY A N 1
ATOM 1491 C CA . GLY A 1 197 ? -14.856 -4.722 41.428 1.00 80.44 197 GLY A CA 1
ATOM 1492 C C . GLY A 1 197 ? -16.187 -5.073 42.102 1.00 80.44 197 GLY A C 1
ATOM 1493 O O . GLY A 1 197 ? -16.174 -5.865 43.042 1.00 80.44 197 GLY A O 1
ATOM 1494 N N . SER A 1 198 ? -17.323 -4.560 41.613 1.00 80.31 198 SER A N 1
ATOM 1495 C CA . SER A 1 198 ? -18.643 -5.045 42.024 1.00 80.31 198 SER A CA 1
ATOM 1496 C C . SER A 1 198 ? -18.825 -6.461 41.491 1.00 80.31 198 SER A C 1
ATOM 1498 O O . SER A 1 198 ? -18.836 -6.686 40.281 1.00 80.31 198 SER A O 1
ATOM 1500 N N . LYS A 1 199 ? -18.936 -7.429 42.397 1.00 74.38 199 LYS A N 1
ATOM 1501 C CA . LYS A 1 199 ? -19.195 -8.825 42.052 1.00 74.38 199 LYS A CA 1
ATOM 1502 C C . LYS A 1 199 ? -20.683 -9.124 42.183 1.00 74.38 199 LYS A C 1
ATOM 1504 O O . LYS A 1 199 ? -21.376 -8.514 42.995 1.00 74.38 199 LYS A O 1
ATOM 1509 N N . ILE A 1 200 ? -21.148 -10.075 41.380 1.00 80.62 200 ILE A N 1
ATOM 1510 C CA . ILE A 1 200 ? -22.406 -10.770 41.633 1.00 80.62 200 ILE A CA 1
ATOM 1511 C C . ILE A 1 200 ? -22.034 -12.024 42.412 1.00 80.62 200 ILE A C 1
ATOM 1513 O O . ILE A 1 200 ? -21.340 -12.893 41.884 1.00 80.62 200 ILE A O 1
ATOM 1517 N N . GLU A 1 201 ? -22.441 -12.090 43.673 1.00 82.38 201 GLU A N 1
ATOM 1518 C CA . GLU A 1 201 ? -22.148 -13.223 44.550 1.00 82.38 201 GLU A CA 1
ATOM 1519 C C . GLU A 1 201 ? -23.462 -13.790 45.079 1.00 82.38 201 GLU A C 1
ATOM 1521 O O . GLU A 1 201 ? -24.301 -13.051 45.587 1.00 82.38 201 GLU A O 1
ATOM 1526 N N . SER A 1 202 ? -23.639 -15.103 44.945 1.00 82.75 202 SER A N 1
ATOM 1527 C CA . SER A 1 202 ? -24.727 -15.841 45.582 1.00 82.75 202 SER A CA 1
ATOM 1528 C C . SER A 1 202 ? -24.126 -16.721 46.663 1.00 82.75 202 SER A C 1
ATOM 1530 O O . SER A 1 202 ? -23.233 -17.522 46.385 1.00 82.75 202 SER A O 1
ATOM 1532 N N . GLN A 1 203 ? -24.623 -16.590 47.885 1.00 84.62 203 GLN A N 1
ATOM 1533 C CA . GLN A 1 203 ? -24.182 -17.364 49.032 1.00 84.62 203 GLN A CA 1
ATOM 1534 C C . GLN A 1 203 ? -25.389 -17.991 49.727 1.00 84.62 203 GLN A C 1
ATOM 1536 O O . GLN A 1 203 ? -26.321 -17.295 50.123 1.00 84.62 203 GLN A O 1
ATOM 1541 N N . LEU A 1 204 ? -25.347 -19.306 49.927 1.00 80.94 204 LEU A N 1
ATOM 1542 C CA . LEU A 1 204 ? -26.257 -19.987 50.843 1.00 80.94 204 LEU A CA 1
ATOM 1543 C C . LEU A 1 204 ? -25.709 -19.843 52.272 1.00 80.94 204 LEU A C 1
ATOM 1545 O O . LEU A 1 204 ? -24.542 -20.157 52.519 1.00 80.94 204 LEU A O 1
ATOM 1549 N N . ILE A 1 205 ? -26.525 -19.356 53.206 1.00 77.62 205 ILE A N 1
ATOM 1550 C CA . ILE A 1 205 ? -26.195 -19.281 54.633 1.00 77.62 205 ILE A CA 1
ATOM 1551 C C . ILE A 1 205 ? -27.044 -20.303 55.389 1.00 77.62 205 ILE A C 1
ATOM 1553 O O . ILE A 1 205 ? -28.256 -20.154 55.523 1.00 77.62 205 ILE A O 1
ATOM 1557 N N . GLY A 1 206 ? -26.384 -21.338 55.915 1.00 72.69 206 GLY A N 1
ATOM 1558 C CA . GLY A 1 206 ? -27.065 -22.454 56.574 1.00 72.69 206 GLY A CA 1
ATOM 1559 C C . GLY A 1 206 ? -27.887 -23.288 55.586 1.00 72.69 206 GLY A C 1
ATOM 1560 O O . GLY A 1 206 ? -27.473 -23.464 54.442 1.00 72.69 206 GLY A O 1
ATOM 1561 N N . GLN A 1 207 ? -29.029 -23.812 56.038 1.00 64.44 207 GLN A N 1
ATOM 1562 C CA . GLN A 1 207 ? -30.012 -24.494 55.180 1.00 64.44 207 GLN A CA 1
ATOM 1563 C C . GLN A 1 207 ? -31.198 -23.589 54.802 1.00 64.44 207 GLN A C 1
ATOM 1565 O O . GLN A 1 207 ? -31.948 -23.927 53.892 1.00 64.44 207 GLN A O 1
ATOM 1570 N N . ASP A 1 208 ? -31.321 -22.415 55.432 1.00 75.75 208 ASP A N 1
ATOM 1571 C CA . ASP A 1 208 ? -32.602 -21.702 55.498 1.00 75.75 208 ASP A CA 1
ATOM 1572 C C . ASP A 1 208 ? -32.583 -20.318 54.840 1.00 75.75 208 ASP A C 1
ATOM 1574 O O . ASP A 1 208 ? -33.630 -19.686 54.754 1.00 75.75 208 ASP A O 1
ATOM 1578 N N . ALA A 1 209 ? -31.434 -19.808 5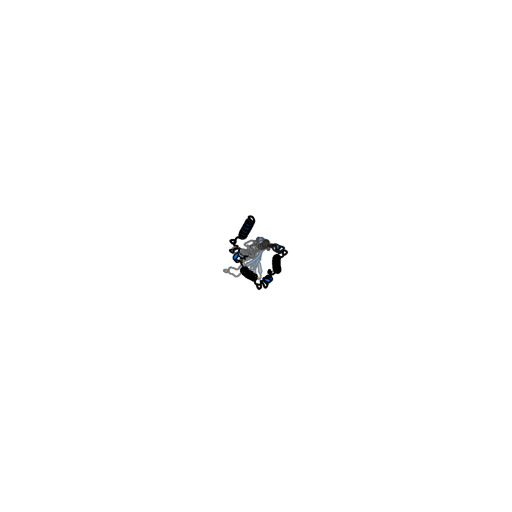4.374 1.00 86.31 209 ALA A N 1
ATOM 1579 C CA . ALA A 1 209 ? -31.368 -18.500 53.718 1.00 86.31 209 ALA A CA 1
ATOM 1580 C C . ALA A 1 209 ? -30.367 -18.446 52.555 1.00 86.31 209 ALA A C 1
ATOM 1582 O O . ALA A 1 209 ? -29.247 -18.944 52.643 1.00 86.31 209 ALA A O 1
ATOM 1583 N N . THR A 1 210 ? -30.752 -17.771 51.475 1.00 90.06 210 THR A N 1
ATOM 1584 C CA . THR A 1 210 ? -29.911 -17.426 50.324 1.00 90.06 210 THR A CA 1
ATOM 1585 C C . THR A 1 210 ? -29.708 -15.919 50.281 1.00 90.06 210 THR A C 1
ATOM 1587 O O . THR A 1 210 ? -30.664 -15.157 50.412 1.00 90.06 210 THR A O 1
ATOM 1590 N N . ILE A 1 211 ? -28.465 -15.493 50.076 1.00 90.31 211 ILE A N 1
ATOM 1591 C CA . ILE A 1 211 ? -28.076 -14.093 49.932 1.00 90.31 211 ILE A CA 1
ATOM 1592 C C . ILE A 1 211 ? -27.514 -13.880 48.533 1.00 90.31 211 ILE A C 1
ATOM 1594 O O . ILE A 1 211 ? -26.578 -14.568 48.129 1.00 90.31 211 ILE A O 1
ATOM 1598 N N . ILE A 1 212 ? -28.057 -12.907 47.811 1.00 90.19 212 ILE A N 1
ATOM 1599 C CA . ILE A 1 212 ? -27.574 -12.481 46.500 1.00 90.19 212 ILE A CA 1
ATOM 1600 C C . ILE A 1 212 ? -27.108 -11.031 46.618 1.00 90.19 212 ILE A C 1
ATOM 1602 O O . ILE A 1 212 ? -27.905 -10.133 46.883 1.00 90.19 212 ILE A O 1
ATOM 1606 N N . ASN A 1 213 ? -25.816 -10.802 46.403 1.00 87.81 213 ASN A N 1
ATOM 1607 C CA . ASN A 1 213 ? -25.224 -9.472 46.335 1.00 87.81 213 ASN A CA 1
ATOM 1608 C C . ASN A 1 213 ? -25.106 -9.033 44.870 1.00 87.81 213 ASN A C 1
ATOM 1610 O O . ASN A 1 213 ? -24.480 -9.709 44.055 1.00 87.81 213 ASN A O 1
ATOM 1614 N N . LEU A 1 214 ? -25.697 -7.884 44.551 1.00 85.62 214 LEU A N 1
ATOM 1615 C CA . LEU A 1 214 ? -25.690 -7.210 43.255 1.00 85.62 214 LEU A CA 1
ATOM 1616 C C . LEU A 1 214 ? -25.059 -5.823 43.432 1.00 85.62 214 LEU A C 1
ATOM 1618 O O . LEU A 1 214 ? -25.746 -4.808 43.588 1.00 85.62 214 LEU A O 1
ATOM 1622 N N . GLY A 1 215 ? -23.725 -5.777 43.456 1.00 82.88 215 GLY A N 1
ATOM 1623 C CA . GLY A 1 215 ? -22.993 -4.553 43.780 1.00 82.88 215 GLY A CA 1
ATOM 1624 C C . GLY A 1 215 ? -23.273 -4.111 45.218 1.00 82.88 215 GLY A C 1
ATOM 1625 O O . GLY A 1 215 ? -22.809 -4.752 46.155 1.00 82.88 215 GLY A O 1
ATOM 1626 N N . LYS A 1 216 ? -24.026 -3.017 45.393 1.00 84.19 216 LYS A N 1
ATOM 1627 C CA . LYS A 1 216 ? -24.443 -2.518 46.720 1.00 84.19 216 LYS A CA 1
ATOM 1628 C C . LYS A 1 216 ? -25.786 -3.075 47.192 1.00 84.19 216 LYS A C 1
ATOM 1630 O O . LYS A 1 216 ? -26.120 -2.881 48.349 1.00 84.19 216 LYS A O 1
ATOM 1635 N N . ILE A 1 217 ? -26.560 -3.708 46.312 1.00 89.25 217 ILE A N 1
ATOM 1636 C CA . ILE A 1 217 ? -27.873 -4.256 46.656 1.00 89.25 217 ILE A CA 1
ATOM 1637 C C . ILE A 1 217 ? -27.687 -5.681 47.169 1.00 89.25 217 ILE A C 1
ATOM 1639 O O . ILE A 1 217 ? -27.012 -6.482 46.531 1.00 89.25 217 ILE A O 1
ATOM 1643 N N . THR A 1 218 ? -28.324 -6.011 48.283 1.00 92.06 218 THR A N 1
ATOM 1644 C CA . THR A 1 218 ? -28.349 -7.354 48.858 1.00 92.06 218 THR A CA 1
ATOM 1645 C C . THR A 1 218 ? -29.794 -7.832 48.927 1.00 92.06 218 THR A C 1
ATOM 1647 O O . THR A 1 218 ? -30.636 -7.197 49.563 1.00 92.06 218 THR A O 1
ATOM 1650 N N . GLN A 1 219 ? -30.078 -8.958 48.280 1.00 93.88 219 GLN A N 1
ATOM 1651 C CA . GLN A 1 219 ? -31.324 -9.704 48.422 1.00 93.88 219 GLN A CA 1
ATOM 1652 C C . GLN A 1 219 ? -31.089 -10.882 49.365 1.00 93.88 219 GLN A C 1
ATOM 1654 O O . GLN A 1 219 ? -30.099 -11.595 49.235 1.00 93.88 219 GLN A O 1
ATOM 1659 N N . ILE A 1 220 ? -31.994 -11.078 50.313 1.00 93.81 220 ILE A N 1
ATOM 1660 C CA . ILE A 1 220 ? -31.990 -12.170 51.278 1.00 93.81 220 ILE A CA 1
ATOM 1661 C C . ILE A 1 220 ? -33.341 -12.857 51.167 1.00 93.81 220 ILE A C 1
ATOM 1663 O O . ILE A 1 220 ? -34.361 -12.228 51.442 1.00 93.81 220 ILE A O 1
ATOM 1667 N N . SER A 1 221 ? -33.348 -14.136 50.822 1.00 93.31 221 SER A N 1
ATOM 1668 C CA . SER A 1 221 ? -34.564 -14.948 50.804 1.00 93.31 221 SER A CA 1
ATOM 1669 C C . SER A 1 221 ? -34.366 -16.147 51.712 1.00 93.31 221 SER A C 1
ATOM 1671 O O . SER A 1 221 ? -33.313 -16.779 51.663 1.00 93.31 221 SER A O 1
ATOM 1673 N N . GLY A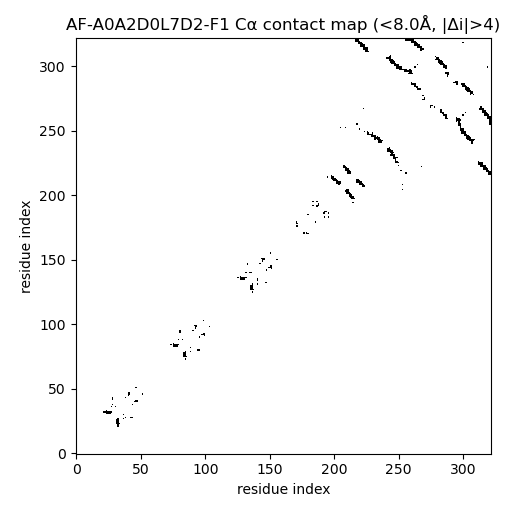 1 222 ? -35.344 -16.473 52.545 1.00 91.88 222 GLY A N 1
ATOM 1674 C CA . GLY A 1 222 ? -35.192 -17.570 53.487 1.00 91.88 222 GLY A CA 1
ATOM 1675 C C . GLY A 1 222 ? -36.482 -18.034 54.131 1.00 91.88 222 GLY A C 1
ATOM 1676 O O . GLY A 1 222 ? -37.555 -17.484 53.888 1.00 91.88 222 GLY A O 1
ATOM 1677 N N . VAL A 1 223 ? -36.350 -19.061 54.958 1.00 89.75 223 VAL A N 1
ATOM 1678 C CA . VAL A 1 223 ? -37.419 -19.620 55.778 1.00 89.75 223 VAL A CA 1
ATOM 1679 C C . VAL A 1 223 ? -37.106 -19.339 57.245 1.00 89.75 223 VAL A C 1
ATOM 1681 O O . VAL A 1 223 ? -35.951 -19.392 57.666 1.00 89.75 223 VAL A O 1
ATOM 1684 N N . ALA A 1 224 ? -38.114 -18.969 58.030 1.00 88.44 224 ALA A N 1
ATOM 1685 C CA . ALA A 1 224 ? -37.969 -18.769 59.466 1.00 88.44 224 ALA A CA 1
ATOM 1686 C C . ALA A 1 224 ? -39.221 -19.220 60.215 1.00 88.44 224 ALA A C 1
ATOM 1688 O O . ALA A 1 224 ? -40.332 -18.779 59.916 1.00 88.44 224 ALA A O 1
ATOM 1689 N N . ILE A 1 225 ? -39.027 -20.032 61.250 1.00 83.81 225 ILE A N 1
ATOM 1690 C CA . ILE A 1 225 ? -40.087 -20.385 62.195 1.00 83.81 225 ILE A CA 1
ATOM 1691 C C . ILE A 1 225 ? -40.331 -19.192 63.125 1.00 83.81 225 ILE A C 1
ATOM 1693 O O . ILE A 1 225 ? -39.389 -18.592 63.652 1.00 83.81 225 ILE A O 1
ATOM 1697 N N . ALA A 1 226 ? -41.597 -18.835 63.332 1.00 78.31 226 ALA A N 1
ATOM 1698 C CA . ALA A 1 226 ? -41.984 -17.766 64.236 1.00 78.31 226 ALA A CA 1
ATOM 1699 C C . ALA A 1 226 ? -41.479 -18.007 65.668 1.00 78.31 226 ALA A C 1
ATOM 1701 O O . ALA A 1 226 ? -41.751 -19.038 66.280 1.00 78.31 226 ALA A O 1
ATOM 1702 N N . GLY A 1 227 ? -40.776 -17.019 66.226 1.00 75.44 227 GLY A N 1
ATOM 1703 C CA . GLY A 1 227 ? -40.476 -16.973 67.659 1.00 75.44 227 GLY A CA 1
ATOM 1704 C C . GLY A 1 227 ? -41.691 -16.559 68.500 1.00 75.44 227 GLY A C 1
ATOM 1705 O O . GLY A 1 227 ? -42.802 -16.404 67.991 1.00 75.44 227 GLY A O 1
ATOM 1706 N N . THR A 1 228 ? -41.478 -16.313 69.796 1.00 75.31 228 THR A N 1
ATOM 1707 C CA . THR A 1 228 ? -42.529 -15.803 70.693 1.00 75.31 228 THR A CA 1
ATOM 1708 C C . THR A 1 228 ? -43.101 -14.480 70.159 1.00 75.31 228 THR A C 1
ATOM 1710 O O . THR A 1 228 ? -42.321 -13.561 69.883 1.00 75.31 228 THR A O 1
ATOM 1713 N N . PRO A 1 229 ? -44.435 -14.349 70.013 1.00 69.06 229 PRO A N 1
ATOM 1714 C CA . PRO A 1 229 ? -45.044 -13.118 69.527 1.00 69.06 229 PRO A CA 1
ATOM 1715 C C . PRO A 1 229 ? -44.747 -11.964 70.487 1.00 69.06 229 PRO A C 1
ATOM 1717 O O . PRO A 1 229 ? -44.788 -12.113 71.706 1.00 69.06 229 PRO A O 1
ATOM 1720 N N . ILE A 1 230 ? -44.443 -10.795 69.928 1.00 64.75 230 ILE A N 1
ATOM 1721 C CA . ILE A 1 230 ? -43.945 -9.648 70.698 1.00 64.75 230 ILE A CA 1
ATOM 1722 C C . ILE A 1 230 ? -45.066 -8.997 71.510 1.00 64.75 230 ILE A C 1
ATOM 1724 O O . ILE A 1 230 ? -44.808 -8.506 72.605 1.00 64.75 230 ILE A O 1
ATOM 1728 N N . LYS A 1 231 ? -46.299 -9.005 70.989 1.00 65.31 231 LYS A N 1
ATOM 1729 C CA . LYS A 1 231 ? -47.509 -8.461 71.623 1.00 65.31 231 LYS A CA 1
ATOM 1730 C C . LYS A 1 231 ? -48.762 -9.105 71.021 1.00 65.31 231 LYS A C 1
ATOM 1732 O O . LYS A 1 231 ? -48.859 -9.180 69.798 1.00 65.31 231 LYS A O 1
ATOM 1737 N N . GLN A 1 232 ? -49.727 -9.476 71.865 1.00 61.81 232 GLN A N 1
ATOM 1738 C CA . GLN A 1 232 ? -51.090 -9.892 71.489 1.00 61.81 232 GLN A CA 1
ATOM 1739 C C . GLN A 1 232 ? -52.092 -8.815 71.949 1.00 61.81 232 GLN A C 1
ATOM 1741 O O . GLN A 1 232 ? -52.977 -9.066 72.759 1.00 61.81 232 GLN A O 1
ATOM 1746 N N . GLU A 1 233 ? -51.902 -7.569 71.508 1.00 58.84 233 GLU A N 1
ATOM 1747 C CA . GLU A 1 233 ? -52.658 -6.414 72.040 1.00 58.84 233 GLU A CA 1
ATOM 1748 C C . GLU A 1 233 ? -53.748 -5.895 71.081 1.00 58.84 233 GLU A C 1
ATOM 1750 O O . GLU A 1 233 ? -54.578 -5.084 71.478 1.00 58.84 233 GLU A O 1
ATOM 1755 N N . ASN A 1 234 ? -53.811 -6.401 69.843 1.00 71.19 234 ASN A N 1
ATOM 1756 C CA . ASN A 1 234 ? -54.685 -5.868 68.791 1.00 71.19 234 ASN A CA 1
ATOM 1757 C C . ASN A 1 234 ? -55.710 -6.917 68.332 1.00 71.19 234 ASN A C 1
ATOM 1759 O O . ASN A 1 234 ? -55.521 -7.581 67.306 1.00 71.19 234 ASN A O 1
ATOM 1763 N N . THR A 1 235 ? -56.782 -7.083 69.113 1.00 81.50 235 THR A N 1
ATOM 1764 C CA . THR A 1 235 ? -57.928 -7.928 68.734 1.00 81.50 235 THR A CA 1
ATOM 1765 C C . THR A 1 235 ? -58.950 -7.142 67.920 1.00 81.50 235 THR A C 1
ATOM 1767 O O . THR A 1 235 ? -59.139 -5.944 68.126 1.00 81.50 235 THR A O 1
ATOM 1770 N N . SER A 1 236 ? -59.617 -7.811 66.982 1.00 87.56 236 SER A N 1
ATOM 1771 C CA . SER A 1 236 ? -60.733 -7.233 66.227 1.00 87.56 236 SER A CA 1
ATOM 1772 C C . SER A 1 236 ? -61.798 -8.288 65.959 1.00 87.56 236 SER A C 1
ATOM 1774 O O . SER A 1 236 ? -61.473 -9.460 65.791 1.00 87.56 236 SER A O 1
ATOM 1776 N N . ILE A 1 237 ? -63.069 -7.885 65.930 1.00 87.88 237 ILE A N 1
ATOM 1777 C CA . ILE A 1 237 ? -64.181 -8.778 65.595 1.00 87.88 237 ILE A CA 1
ATOM 1778 C C . ILE A 1 237 ? -64.659 -8.419 64.193 1.00 87.88 237 ILE A C 1
ATOM 1780 O O . ILE A 1 237 ? -65.131 -7.307 63.960 1.00 87.88 237 ILE A O 1
ATOM 1784 N N . VAL A 1 238 ? -64.554 -9.367 63.265 1.00 85.38 238 VAL A N 1
ATOM 1785 C CA . VAL A 1 238 ? -65.015 -9.213 61.880 1.00 85.38 238 VAL A CA 1
ATOM 1786 C C . VAL A 1 238 ? -65.988 -10.348 61.590 1.00 85.38 238 VAL A C 1
ATOM 1788 O O . VAL A 1 238 ? -65.631 -11.517 61.696 1.00 85.38 238 VAL A O 1
ATOM 1791 N N . GLY A 1 239 ? -67.246 -10.019 61.286 1.00 86.75 239 GLY A N 1
ATOM 1792 C CA . GLY A 1 239 ? -68.270 -11.030 60.986 1.00 86.75 239 GLY A CA 1
ATOM 1793 C C . GLY A 1 239 ? -68.552 -12.023 62.126 1.00 86.75 239 GLY A C 1
ATOM 1794 O O . GLY A 1 239 ? -68.957 -13.146 61.858 1.00 86.75 239 GLY A O 1
ATOM 1795 N N . GLY A 1 240 ? -68.315 -11.637 63.386 1.00 90.38 240 GLY A N 1
ATOM 1796 C CA . GLY A 1 240 ? -68.503 -12.501 64.561 1.00 90.38 240 GLY A CA 1
ATOM 1797 C C . GLY A 1 240 ? -67.302 -13.385 64.918 1.00 90.38 240 GLY A C 1
ATOM 1798 O O . GLY A 1 240 ? -67.344 -14.062 65.941 1.00 90.38 240 GLY A O 1
ATOM 1799 N N . VAL A 1 241 ? -66.223 -13.350 64.129 1.00 89.62 241 VAL A N 1
ATOM 1800 C CA . VAL A 1 241 ? -64.964 -14.047 64.426 1.00 89.62 241 VAL A CA 1
ATOM 1801 C C . VAL A 1 241 ? -63.974 -13.067 65.051 1.00 89.62 241 VAL A C 1
ATOM 1803 O O . VAL A 1 241 ? -63.751 -11.976 64.520 1.00 89.62 241 VAL A O 1
ATOM 1806 N N . THR A 1 242 ? -63.376 -13.454 66.178 1.00 90.00 242 THR A N 1
ATOM 1807 C CA . THR A 1 242 ? -62.300 -12.692 66.821 1.00 90.00 242 THR A CA 1
ATOM 1808 C C . THR A 1 242 ? -60.974 -13.021 66.149 1.00 90.00 242 THR A C 1
ATOM 1810 O O . THR A 1 242 ? -60.531 -14.164 66.173 1.00 90.00 242 THR A O 1
ATOM 1813 N N . TYR A 1 243 ? -60.329 -12.010 65.582 1.00 90.75 243 TYR A N 1
ATOM 1814 C CA . TYR A 1 243 ? -58.991 -12.098 65.015 1.00 90.75 243 TYR A CA 1
ATOM 1815 C C . TYR A 1 243 ? -57.968 -11.506 65.978 1.00 90.75 243 TYR A C 1
ATOM 1817 O O . TYR A 1 243 ? -58.181 -10.434 66.554 1.00 90.75 243 TYR A O 1
ATOM 1825 N N . TYR A 1 244 ? -56.829 -12.179 66.093 1.00 88.62 244 TYR A N 1
ATOM 1826 C CA . TYR A 1 244 ? -55.679 -11.760 66.879 1.00 88.62 244 TYR A CA 1
ATOM 1827 C C . TYR A 1 244 ? -54.554 -11.364 65.933 1.00 88.62 244 TYR A C 1
ATOM 1829 O O . TYR A 1 244 ? -54.207 -12.132 65.038 1.00 88.62 244 TYR A O 1
ATOM 1837 N N . THR A 1 245 ? -53.979 -10.176 66.129 1.00 89.75 245 THR A N 1
ATOM 1838 C CA . THR A 1 245 ? -52.775 -9.762 65.397 1.00 89.75 245 THR A CA 1
ATOM 1839 C C . THR A 1 245 ? -51.543 -9.979 66.260 1.00 89.75 245 THR A C 1
ATOM 1841 O O . THR A 1 245 ? -51.363 -9.294 67.268 1.00 89.75 245 THR A O 1
ATOM 1844 N N . ASN A 1 246 ? -50.693 -10.910 65.837 1.00 88.50 246 ASN A N 1
ATOM 1845 C CA . ASN A 1 246 ? -49.410 -11.208 66.457 1.00 88.50 246 ASN A CA 1
ATOM 1846 C C . ASN A 1 246 ? -48.277 -10.603 65.628 1.00 88.50 246 ASN A C 1
ATOM 1848 O O . ASN A 1 246 ? -48.294 -10.682 64.401 1.00 88.50 246 ASN A O 1
ATOM 1852 N N . TYR A 1 247 ? -47.279 -10.025 66.297 1.00 88.31 247 TYR A N 1
ATOM 1853 C CA . TYR A 1 247 ? -46.089 -9.471 65.649 1.00 88.31 247 TYR A CA 1
ATOM 1854 C C . TYR A 1 247 ? -44.870 -10.346 65.921 1.00 88.31 247 TYR A C 1
ATOM 1856 O O . TYR A 1 247 ? -44.562 -10.650 67.074 1.00 88.31 247 TYR A O 1
ATOM 1864 N N . TYR A 1 248 ? -44.146 -10.678 64.861 1.00 89.62 248 TYR A N 1
ATOM 1865 C CA . TYR A 1 248 ? -42.940 -11.492 64.873 1.00 89.62 248 TYR A CA 1
ATOM 1866 C C . TYR A 1 248 ? -41.766 -10.689 64.318 1.00 89.62 248 TYR A C 1
ATOM 1868 O O . TYR A 1 248 ? -41.935 -9.845 63.436 1.00 89.62 248 TYR A O 1
ATOM 1876 N N . LYS A 1 249 ? -40.566 -10.959 64.833 1.00 89.81 249 LYS A N 1
ATOM 1877 C CA . LYS A 1 249 ? -39.311 -10.396 64.328 1.00 89.81 249 LYS A CA 1
ATOM 1878 C C . LYS A 1 249 ? -38.442 -11.518 63.784 1.00 89.81 249 LYS A C 1
ATOM 1880 O O . LYS A 1 249 ? -38.083 -12.425 64.528 1.00 89.81 249 LYS A O 1
ATOM 1885 N N . ILE A 1 250 ? -38.084 -11.421 62.511 1.00 90.69 250 ILE A N 1
ATOM 1886 C CA . ILE A 1 250 ? -37.089 -12.283 61.878 1.00 90.69 250 ILE A CA 1
ATOM 1887 C C . ILE A 1 250 ? -35.775 -11.519 61.851 1.00 90.69 250 ILE A C 1
ATOM 1889 O O . ILE A 1 250 ? -35.693 -10.449 61.246 1.00 90.69 250 ILE A O 1
ATOM 1893 N N . ARG A 1 251 ? -34.745 -12.067 62.495 1.00 90.88 251 ARG A N 1
ATOM 1894 C CA . ARG A 1 251 ? -33.390 -11.526 62.403 1.00 90.88 251 ARG A CA 1
ATOM 1895 C C . ARG A 1 251 ? -32.753 -11.991 61.096 1.00 90.88 251 ARG A C 1
ATOM 1897 O O . ARG A 1 251 ? -32.716 -13.186 60.823 1.00 90.88 251 ARG A O 1
ATOM 1904 N N . LEU A 1 252 ? -32.259 -11.047 60.307 1.00 91.69 252 LEU A N 1
ATOM 1905 C CA . LEU A 1 252 ? -31.583 -11.318 59.048 1.00 91.69 252 LEU A CA 1
ATOM 1906 C C . LEU A 1 252 ? -30.222 -11.992 59.304 1.00 91.69 252 LEU A C 1
ATOM 1908 O O . LEU A 1 252 ? -29.551 -11.663 60.288 1.00 91.69 252 LEU A O 1
ATOM 1912 N N . PRO A 1 253 ? -29.780 -12.896 58.411 1.00 90.12 253 PRO A N 1
ATOM 1913 C CA . PRO A 1 253 ? -28.481 -13.564 58.516 1.00 90.12 253 PRO A CA 1
ATOM 1914 C C . PRO A 1 253 ? -27.299 -12.592 58.390 1.00 90.12 253 PRO A C 1
ATOM 1916 O O . PRO A 1 253 ? -26.223 -12.856 58.923 1.00 90.12 253 PRO A O 1
ATOM 1919 N N . VAL A 1 254 ? -27.499 -11.455 57.717 1.00 89.81 254 VAL A N 1
ATOM 1920 C CA . VAL A 1 254 ? -26.541 -10.348 57.621 1.00 89.81 254 VAL A CA 1
ATOM 1921 C C . VAL A 1 254 ? -27.264 -9.019 57.810 1.00 89.81 254 VAL A C 1
ATOM 1923 O O . VAL A 1 254 ? -28.436 -8.885 57.460 1.00 89.81 254 VAL A O 1
ATOM 1926 N N . SER A 1 255 ? -26.560 -8.030 58.359 1.00 92.50 255 SER A N 1
ATOM 1927 C CA . SER A 1 255 ? -27.079 -6.666 58.472 1.00 92.50 255 SER A CA 1
ATOM 1928 C C . SER A 1 255 ? -26.887 -5.916 57.154 1.00 92.50 255 SER A C 1
ATOM 1930 O O . SER A 1 255 ? -25.802 -5.941 56.572 1.00 92.50 255 SER A O 1
ATOM 1932 N N . LEU A 1 256 ? -27.940 -5.249 56.695 1.00 93.06 256 LEU A N 1
ATOM 1933 C CA . LEU A 1 256 ? -27.956 -4.421 55.495 1.00 93.06 256 LEU A CA 1
ATOM 1934 C C . LEU A 1 256 ? -27.382 -3.028 55.822 1.00 93.06 256 LEU A C 1
ATOM 1936 O O . LEU A 1 256 ? -27.822 -2.410 56.798 1.00 93.06 256 LEU A O 1
ATOM 1940 N N . PRO A 1 257 ? -26.423 -2.496 55.043 1.00 90.88 257 PRO A N 1
ATOM 1941 C CA . PRO A 1 257 ? -25.707 -1.266 55.403 1.00 90.88 257 PRO A CA 1
ATOM 1942 C C . PRO A 1 257 ? -26.603 -0.034 55.641 1.00 90.88 257 PRO A C 1
ATOM 1944 O O . PRO A 1 257 ? -26.413 0.708 56.615 1.00 90.88 257 PRO A O 1
ATOM 1947 N N . ASN A 1 258 ? -27.598 0.175 54.781 1.00 92.31 258 ASN A N 1
ATOM 1948 C CA . ASN A 1 258 ? -28.540 1.298 54.774 1.00 92.31 258 ASN A CA 1
ATOM 1949 C C . ASN A 1 258 ? -29.980 0.880 55.105 1.00 92.31 258 ASN A C 1
ATOM 1951 O O . ASN A 1 258 ? -30.778 1.727 55.507 1.00 92.31 258 ASN A O 1
ATOM 1955 N N . GLY A 1 259 ? -30.283 -0.414 55.027 1.00 94.31 259 GLY A N 1
ATOM 1956 C CA . GLY A 1 259 ? -31.501 -1.015 55.562 1.00 94.31 259 GLY A CA 1
ATOM 1957 C C . GLY A 1 259 ? -32.395 -1.661 54.510 1.00 94.31 259 GLY A C 1
ATOM 1958 O O . GLY A 1 259 ? -32.087 -1.692 53.320 1.00 94.31 259 GLY A O 1
ATOM 1959 N N . ILE A 1 260 ? -33.514 -2.212 54.973 1.00 96.19 260 ILE A N 1
ATOM 1960 C CA . ILE A 1 260 ? -34.486 -2.927 54.149 1.00 96.19 260 ILE A CA 1
ATOM 1961 C C . ILE A 1 260 ? -35.266 -1.930 53.293 1.00 96.19 260 ILE A C 1
ATOM 1963 O O . ILE A 1 260 ? -36.030 -1.120 53.816 1.00 96.19 260 ILE A O 1
ATOM 1967 N N . ILE A 1 261 ? -35.132 -2.020 51.972 1.00 94.88 261 ILE A N 1
ATOM 1968 C CA . ILE A 1 261 ? -35.881 -1.197 51.014 1.00 94.88 261 ILE A CA 1
ATOM 1969 C C . ILE A 1 261 ? -37.141 -1.887 50.508 1.00 94.88 261 ILE A C 1
ATOM 1971 O O . ILE A 1 261 ? -38.107 -1.215 50.167 1.00 94.88 261 ILE A O 1
ATOM 1975 N N . SER A 1 262 ? -37.177 -3.212 50.481 1.00 95.06 262 SER A N 1
ATOM 1976 C CA . SER A 1 262 ? -38.367 -3.976 50.118 1.00 95.06 262 SER A CA 1
ATOM 1977 C C . SER A 1 262 ? -38.407 -5.245 50.944 1.00 95.06 262 SER A C 1
ATOM 1979 O O . SER A 1 262 ? -37.367 -5.847 51.199 1.00 95.06 262 SER A O 1
ATOM 1981 N N . CYS A 1 263 ? -39.596 -5.642 51.380 1.00 95.38 263 CYS A N 1
ATOM 1982 C CA . CYS A 1 263 ? -39.776 -6.882 52.111 1.00 95.38 263 CYS A CA 1
ATOM 1983 C C . CYS A 1 263 ? -41.106 -7.536 51.771 1.00 95.38 263 CYS A C 1
ATOM 1985 O O . CYS A 1 263 ? -42.154 -6.887 51.758 1.00 95.38 263 CYS A O 1
ATOM 1987 N N . HIS A 1 264 ? -41.060 -8.843 51.590 1.00 95.75 264 HIS A N 1
ATOM 1988 C CA . HIS A 1 264 ? -42.208 -9.699 51.391 1.00 95.75 264 HIS A CA 1
ATOM 1989 C C . HIS A 1 264 ? -42.118 -10.883 52.349 1.00 95.75 264 HIS A C 1
ATOM 1991 O O . HIS A 1 264 ? -41.029 -11.352 52.672 1.00 95.75 264 HIS A O 1
ATOM 1997 N N . ALA A 1 265 ? -43.269 -11.349 52.817 1.00 95.31 265 ALA A N 1
ATOM 1998 C CA . ALA A 1 265 ? -43.354 -12.597 53.544 1.00 95.31 265 ALA A CA 1
ATOM 1999 C C . ALA A 1 265 ? -44.683 -13.282 53.253 1.00 95.31 265 ALA A C 1
ATOM 2001 O O . ALA A 1 265 ? -45.701 -12.626 53.033 1.00 95.31 265 ALA A O 1
ATOM 2002 N N . SER A 1 266 ? -44.653 -14.604 53.296 1.00 93.31 266 SER A N 1
ATOM 2003 C CA . SER A 1 266 ? -45.817 -15.473 53.185 1.00 93.31 266 SER A CA 1
ATOM 2004 C C . SER A 1 266 ? -45.698 -16.602 54.204 1.00 93.31 266 SER A C 1
ATOM 2006 O O . SER A 1 266 ? -44.606 -16.887 54.699 1.00 93.31 266 SER A O 1
ATOM 2008 N N . ILE A 1 267 ? -46.821 -17.228 54.543 1.00 91.69 267 ILE A N 1
ATOM 2009 C CA . ILE A 1 267 ? -46.812 -18.439 55.366 1.00 91.69 267 ILE A CA 1
ATOM 2010 C C . ILE A 1 267 ? -46.272 -19.582 54.509 1.00 91.69 267 ILE A C 1
ATOM 2012 O O . ILE A 1 267 ? -46.806 -19.858 53.432 1.00 91.69 267 ILE A O 1
ATOM 2016 N N . ALA A 1 268 ? -45.210 -20.224 54.983 1.00 88.75 268 ALA A N 1
ATOM 2017 C CA . ALA A 1 268 ? -44.675 -21.424 54.367 1.00 88.75 268 ALA A CA 1
ATOM 2018 C C . ALA A 1 268 ? -45.669 -22.580 54.555 1.00 88.75 268 ALA A C 1
ATOM 2020 O O . ALA A 1 268 ? -46.296 -22.722 55.605 1.00 88.75 268 ALA A O 1
ATOM 2021 N N . CYS A 1 269 ? -45.842 -23.392 53.514 1.00 81.75 269 CYS A N 1
ATOM 2022 C CA . CYS A 1 269 ? -46.622 -24.619 53.624 1.00 81.75 269 CYS A CA 1
ATOM 2023 C C . CYS A 1 269 ? -45.822 -25.663 54.407 1.00 81.75 269 CYS A C 1
ATOM 2025 O O . CYS A 1 269 ? -44.592 -25.666 54.355 1.00 81.75 269 CYS A O 1
ATOM 2027 N N . ASN A 1 270 ? -46.516 -26.597 55.052 1.00 82.19 270 ASN A N 1
ATOM 2028 C CA . ASN A 1 270 ? -45.852 -27.757 55.626 1.00 82.19 270 ASN A CA 1
ATOM 2029 C C . ASN A 1 270 ? -45.139 -28.562 54.531 1.00 82.19 270 ASN A C 1
ATOM 2031 O O . ASN A 1 270 ? -45.588 -28.633 53.381 1.00 82.19 270 ASN A O 1
ATOM 2035 N N . ASN A 1 271 ? -44.068 -29.245 54.928 1.00 82.06 271 ASN A N 1
ATOM 2036 C CA . ASN A 1 271 ? -43.408 -30.227 54.076 1.00 82.06 271 ASN A CA 1
ATOM 2037 C C . ASN A 1 271 ? -44.402 -31.285 53.575 1.00 82.06 271 ASN A C 1
ATOM 2039 O O . ASN A 1 271 ? -45.393 -31.592 54.241 1.00 82.06 271 ASN A O 1
ATOM 2043 N N . PHE A 1 272 ? -44.108 -31.864 52.408 1.00 84.19 272 PHE A N 1
ATOM 2044 C CA . PHE A 1 272 ? -44.985 -32.813 51.713 1.00 84.19 272 PHE A CA 1
ATOM 2045 C C . PHE A 1 272 ? -45.476 -33.962 52.609 1.00 84.19 272 PHE A C 1
ATOM 2047 O O . PHE A 1 272 ? -46.654 -34.305 52.574 1.00 84.19 272 PHE A O 1
ATOM 2054 N N . ASP A 1 273 ? -44.604 -34.487 53.470 1.00 88.75 273 ASP A N 1
ATOM 2055 C CA . ASP A 1 273 ? -44.931 -35.606 54.361 1.00 88.75 273 ASP A CA 1
ATOM 2056 C C . ASP A 1 273 ? -45.827 -35.212 55.555 1.00 88.75 273 ASP A C 1
ATOM 2058 O O . ASP A 1 273 ? -46.394 -36.083 56.208 1.00 88.75 273 ASP A O 1
ATOM 2062 N N . ASN A 1 274 ? -45.992 -33.911 55.828 1.00 84.81 274 ASN A N 1
ATOM 2063 C CA . ASN A 1 274 ? -46.708 -33.363 56.988 1.00 84.81 274 ASN A CA 1
ATOM 2064 C C . ASN A 1 274 ? -47.819 -32.370 56.586 1.00 84.81 274 ASN A C 1
ATOM 2066 O O . ASN A 1 274 ? -48.076 -31.387 57.286 1.00 84.81 274 ASN A O 1
ATOM 2070 N N . GLN A 1 275 ? -48.479 -32.580 55.445 1.00 80.38 275 GLN A N 1
ATOM 2071 C CA . GLN A 1 275 ? -49.541 -31.681 54.981 1.00 80.38 275 GLN A CA 1
ATOM 2072 C C . GLN A 1 275 ? -50.732 -31.623 55.952 1.00 80.38 275 GLN A C 1
ATOM 2074 O O . GLN A 1 275 ? -51.263 -32.645 56.383 1.00 80.38 275 GLN A O 1
ATOM 2079 N N . SER A 1 276 ? -51.195 -30.408 56.247 1.00 81.19 276 SER A N 1
ATOM 2080 C CA . SER A 1 276 ? -52.435 -30.143 56.983 1.00 81.19 276 SER A CA 1
ATOM 2081 C C . SER A 1 276 ? -53.210 -29.006 56.309 1.00 81.19 276 SER A C 1
ATOM 2083 O O . SER A 1 276 ? -52.607 -28.214 55.578 1.00 81.19 276 SER A O 1
ATOM 2085 N N . PRO A 1 277 ? -54.534 -28.883 56.534 1.00 80.88 277 PRO A N 1
ATOM 2086 C CA . PRO A 1 277 ? -55.271 -27.689 56.136 1.00 80.88 277 PRO A CA 1
ATOM 2087 C C . PRO A 1 277 ? -54.584 -26.428 56.673 1.00 80.88 277 PRO A C 1
ATOM 2089 O O . PRO A 1 277 ? -54.125 -26.412 57.815 1.00 80.88 277 PRO A O 1
ATOM 2092 N N . SER A 1 278 ? -54.486 -25.396 55.833 1.00 77.31 278 SER A N 1
ATOM 2093 C CA . SER A 1 278 ? -53.852 -24.132 56.211 1.00 77.31 278 SER A CA 1
ATOM 2094 C C . SER A 1 278 ? -54.775 -23.282 57.086 1.00 77.31 278 SER A C 1
ATOM 2096 O O . SER A 1 278 ? -56.000 -23.417 57.041 1.00 77.31 278 SER A O 1
ATOM 2098 N N . HIS A 1 279 ? -54.179 -22.376 57.854 1.00 84.00 279 HIS A N 1
ATOM 2099 C CA . HIS A 1 279 ? -54.897 -21.420 58.683 1.00 84.00 279 HIS A CA 1
ATOM 2100 C C . HIS A 1 279 ? -55.240 -20.158 57.888 1.00 84.00 279 HIS A C 1
ATOM 2102 O O . HIS A 1 279 ? -54.437 -19.653 57.102 1.00 84.00 279 HIS A O 1
ATOM 2108 N N . LEU A 1 280 ? -56.435 -19.611 58.120 1.00 86.50 280 LEU A N 1
ATOM 2109 C CA . LEU A 1 280 ? -56.795 -18.300 57.587 1.00 86.50 280 LEU A CA 1
ATOM 2110 C C . LEU A 1 280 ? -55.977 -17.227 58.307 1.00 86.50 280 LEU A C 1
ATOM 2112 O O . LEU A 1 280 ? -56.096 -17.049 59.524 1.00 86.50 280 LEU A O 1
ATOM 2116 N N . ALA A 1 281 ? -55.153 -16.511 57.550 1.00 90.25 281 ALA A N 1
ATOM 2117 C CA . ALA A 1 281 ? -54.276 -15.492 58.095 1.00 90.25 281 ALA A CA 1
ATOM 2118 C C . ALA A 1 281 ? -53.963 -14.392 57.072 1.00 90.25 281 ALA A C 1
ATOM 2120 O O . ALA A 1 281 ? -53.635 -14.683 55.923 1.00 90.25 281 ALA A O 1
ATOM 2121 N N . ASP A 1 282 ? -54.038 -13.133 57.509 1.00 92.19 282 ASP A N 1
ATOM 2122 C CA . ASP A 1 282 ? -53.474 -11.988 56.782 1.00 92.19 282 ASP A CA 1
ATOM 2123 C C . ASP A 1 282 ? -52.023 -11.787 57.232 1.00 92.19 282 ASP A C 1
ATOM 2125 O O . ASP A 1 282 ? -51.749 -11.750 58.435 1.00 92.19 282 ASP A O 1
ATOM 2129 N N . VAL A 1 283 ? -51.100 -11.664 56.278 1.00 93.44 283 VAL A N 1
ATOM 2130 C CA . VAL A 1 283 ? -49.666 -11.483 56.537 1.00 93.44 283 VAL A CA 1
ATOM 2131 C C . VAL A 1 283 ? -49.243 -10.129 56.004 1.00 93.44 283 VAL A C 1
ATOM 2133 O O . VAL A 1 283 ? -49.410 -9.831 54.822 1.00 93.44 283 VAL A O 1
ATOM 2136 N N . ARG A 1 284 ? -48.644 -9.310 56.867 1.00 93.62 284 ARG A N 1
ATOM 2137 C CA . ARG A 1 284 ? -48.059 -8.027 56.464 1.00 93.62 284 ARG A CA 1
ATOM 2138 C C . ARG A 1 284 ? -46.634 -7.916 56.949 1.00 93.62 284 ARG A C 1
ATOM 2140 O O . ARG A 1 284 ? -46.282 -8.433 58.006 1.00 93.62 284 ARG A O 1
ATOM 2147 N N . THR A 1 285 ? -45.827 -7.199 56.185 1.00 94.62 285 THR A N 1
ATOM 2148 C CA . THR A 1 285 ? -44.427 -6.933 56.498 1.00 94.62 285 THR A CA 1
ATOM 2149 C C . THR A 1 285 ? -44.217 -5.460 56.819 1.00 94.62 285 THR A C 1
ATOM 2151 O O . THR A 1 285 ? -44.922 -4.581 56.322 1.00 94.62 285 THR A O 1
ATOM 2154 N N . GLN A 1 286 ? -43.231 -5.183 57.667 1.00 92.31 286 GLN A N 1
ATOM 2155 C CA . GLN A 1 286 ? -42.767 -3.837 57.967 1.00 92.31 286 GLN A CA 1
ATOM 2156 C C . GLN A 1 286 ? -41.237 -3.803 57.930 1.00 92.31 286 GLN A C 1
ATOM 2158 O O . GLN A 1 286 ? -40.564 -4.543 58.652 1.00 92.31 286 GLN A O 1
ATOM 2163 N N . ARG A 1 287 ? -40.711 -2.909 57.086 1.00 93.25 287 ARG A N 1
ATOM 2164 C CA . ARG A 1 287 ? -39.277 -2.686 56.858 1.00 93.25 287 ARG A CA 1
ATOM 2165 C C . ARG A 1 287 ? -38.649 -1.670 57.810 1.00 93.25 287 ARG A C 1
ATOM 2167 O O . ARG A 1 287 ? -37.429 -1.584 57.877 1.00 93.25 287 ARG A O 1
ATOM 2174 N N . SER A 1 288 ? -39.451 -0.853 58.487 1.00 92.56 288 SER A N 1
ATOM 2175 C CA . SER A 1 288 ? -38.963 0.211 59.374 1.00 92.56 288 SER A CA 1
ATOM 2176 C C . SER A 1 288 ? -38.516 -0.293 60.747 1.00 92.56 288 SER A C 1
ATOM 2178 O O . SER A 1 288 ? -38.910 -1.373 61.192 1.00 92.56 288 SER A O 1
ATOM 2180 N N . ASN A 1 289 ? -37.706 0.517 61.433 1.00 88.69 289 ASN A N 1
ATOM 2181 C CA . ASN A 1 289 ? -37.349 0.288 62.833 1.00 88.69 289 ASN A CA 1
ATOM 2182 C C . ASN A 1 289 ? -38.589 0.300 63.741 1.00 88.69 289 ASN A C 1
ATOM 2184 O O . ASN A 1 289 ? -39.638 0.844 63.395 1.00 88.69 289 ASN A O 1
ATOM 2188 N N . SER A 1 290 ? -38.469 -0.297 64.931 1.00 82.94 290 SER A N 1
ATOM 2189 C CA . SER A 1 290 ? -39.588 -0.397 65.885 1.00 82.94 290 SER A CA 1
ATOM 2190 C C . SER A 1 290 ? -40.064 0.957 66.429 1.00 82.94 290 SER A C 1
ATOM 2192 O O . SER A 1 290 ? -41.199 1.051 66.879 1.00 82.94 290 SER A O 1
ATOM 2194 N N . ASP A 1 291 ? -39.222 1.990 66.378 1.00 82.94 291 ASP A N 1
ATOM 2195 C CA . ASP A 1 291 ? -39.565 3.379 66.711 1.00 82.94 291 ASP A CA 1
ATOM 2196 C C . ASP A 1 291 ? -40.259 4.123 65.551 1.00 82.94 291 ASP A C 1
ATOM 2198 O O . ASP A 1 291 ? -40.651 5.279 65.698 1.00 82.94 291 ASP A O 1
ATOM 2202 N N . GLY A 1 292 ? -40.421 3.467 64.397 1.00 81.00 292 GLY A N 1
ATOM 2203 C CA . GLY A 1 292 ? -40.994 4.045 63.186 1.00 81.00 292 GLY A CA 1
ATOM 2204 C C . GLY A 1 292 ? -40.050 4.980 62.425 1.00 81.00 292 GLY A C 1
ATOM 2205 O O . GLY A 1 292 ? -40.458 5.530 61.401 1.00 81.00 292 GLY A O 1
ATOM 2206 N N . VAL A 1 293 ? -38.801 5.159 62.871 1.00 86.12 293 VAL A N 1
ATOM 2207 C CA . VAL A 1 293 ? -37.846 6.096 62.269 1.00 86.12 293 VAL A CA 1
ATOM 2208 C C . VAL A 1 293 ? -36.774 5.336 61.490 1.00 86.12 293 VAL A C 1
ATOM 2210 O O . VAL A 1 293 ? -35.984 4.567 62.031 1.00 86.12 293 VAL A O 1
ATOM 2213 N N . GLY A 1 294 ? -36.710 5.586 60.183 1.00 90.62 294 GLY A N 1
ATOM 2214 C CA . GLY A 1 294 ? -35.736 4.950 59.297 1.00 90.62 294 GLY A CA 1
ATOM 2215 C C . GLY A 1 294 ? -36.049 3.486 58.967 1.00 90.62 294 GLY A C 1
ATOM 2216 O O . GLY A 1 294 ? -37.100 2.940 59.314 1.00 90.62 294 GLY A O 1
ATOM 2217 N N . LEU A 1 295 ? -35.132 2.868 58.224 1.00 94.44 295 LEU A N 1
ATOM 2218 C CA . LEU A 1 295 ? -35.228 1.479 57.779 1.00 94.44 295 LEU A CA 1
ATOM 2219 C C . LEU A 1 295 ? -34.495 0.568 58.765 1.00 94.44 295 LEU A C 1
ATOM 2221 O O . LEU A 1 295 ? -33.407 0.903 59.241 1.00 94.44 295 LEU A O 1
ATOM 2225 N N . SER A 1 296 ? -35.090 -0.587 59.042 1.00 94.88 296 SER A N 1
ATOM 2226 C CA . SER A 1 296 ? -34.442 -1.655 59.791 1.00 94.88 296 SER A CA 1
ATOM 2227 C C . SER A 1 296 ? -33.282 -2.217 58.987 1.00 94.88 296 SER A C 1
ATOM 2229 O O . SER A 1 296 ? -33.373 -2.342 57.767 1.00 94.88 296 SER A O 1
ATOM 2231 N N . LYS A 1 297 ? -32.181 -2.540 59.662 1.00 94.75 297 LYS A N 1
ATOM 2232 C CA . LYS A 1 297 ? -30.964 -3.056 59.019 1.00 94.75 297 LYS A CA 1
ATOM 2233 C C . LYS A 1 297 ? -30.803 -4.556 59.166 1.00 94.75 297 LYS A C 1
ATOM 2235 O O . LYS A 1 297 ? -30.215 -5.194 58.307 1.00 94.75 297 LYS A O 1
ATOM 2240 N N . ASP A 1 298 ? -31.335 -5.124 60.235 1.00 93.50 298 ASP A N 1
ATOM 2241 C CA . ASP A 1 298 ? -31.050 -6.498 60.636 1.00 93.50 298 ASP A CA 1
ATOM 2242 C C . ASP A 1 298 ? -32.303 -7.297 60.994 1.00 93.50 298 ASP A C 1
ATOM 2244 O O . ASP A 1 298 ? -32.191 -8.473 61.326 1.00 93.50 298 ASP A O 1
ATOM 2248 N N . THR A 1 299 ? -33.488 -6.682 60.952 1.00 92.81 299 THR A N 1
ATOM 2249 C CA . THR A 1 299 ? -34.709 -7.305 61.466 1.00 92.81 299 THR A CA 1
ATOM 2250 C C . THR A 1 299 ? -35.917 -6.999 60.587 1.00 92.81 299 THR A C 1
ATOM 2252 O O . THR A 1 299 ? -36.314 -5.842 60.451 1.00 92.81 299 THR A O 1
ATOM 2255 N N . LEU A 1 300 ? -36.564 -8.031 60.053 1.00 93.81 300 LEU A N 1
ATOM 2256 C CA . LEU A 1 300 ? -37.870 -7.925 59.406 1.00 93.81 300 LEU A CA 1
ATOM 2257 C C . LEU A 1 300 ? -38.977 -8.093 60.452 1.00 93.81 300 LEU A C 1
ATOM 2259 O O . LEU A 1 300 ? -38.965 -9.057 61.216 1.00 93.81 300 LEU A O 1
ATOM 2263 N N . THR A 1 301 ? -39.953 -7.185 60.473 1.00 92.19 301 THR A N 1
ATOM 2264 C CA . THR A 1 301 ? -41.162 -7.362 61.291 1.00 92.19 301 THR A CA 1
ATOM 2265 C C . THR A 1 301 ? -42.292 -7.904 60.426 1.00 92.19 301 THR A C 1
ATOM 2267 O O . THR A 1 301 ? -42.572 -7.356 59.361 1.00 92.19 301 THR A O 1
ATOM 2270 N N . ILE A 1 302 ? -42.955 -8.957 60.897 1.00 92.88 302 ILE A N 1
ATOM 2271 C CA . ILE A 1 302 ? -44.118 -9.565 60.247 1.00 92.88 302 ILE A CA 1
ATOM 2272 C C . ILE A 1 302 ? -45.289 -9.520 61.220 1.00 92.88 302 ILE A C 1
ATOM 2274 O O . ILE A 1 302 ? -45.135 -9.893 62.381 1.00 92.88 302 ILE A O 1
ATOM 2278 N N . SER A 1 303 ? -46.459 -9.083 60.765 1.00 91.31 303 SER A N 1
ATOM 2279 C CA . SER A 1 303 ? -47.706 -9.242 61.510 1.00 91.31 303 SER A CA 1
ATOM 2280 C C . SER A 1 303 ? -48.567 -10.322 60.878 1.00 91.31 303 SER A C 1
ATOM 2282 O O . SER A 1 303 ? -48.773 -10.299 59.663 1.00 91.31 303 SER A O 1
ATOM 2284 N N . VAL A 1 304 ? -49.101 -11.211 61.708 1.00 92.19 304 VAL A N 1
ATOM 2285 C CA . VAL A 1 304 ? -50.066 -12.237 61.310 1.00 92.19 304 VAL A CA 1
ATOM 2286 C C . VAL A 1 304 ? -51.372 -11.980 62.034 1.00 92.19 304 VAL A C 1
ATOM 2288 O O . VAL A 1 304 ? -51.403 -11.979 63.266 1.00 92.19 304 VAL A O 1
ATOM 2291 N N . THR A 1 305 ? -52.442 -11.775 61.273 1.00 91.38 305 THR A N 1
ATOM 2292 C CA . THR A 1 305 ? -53.796 -11.615 61.804 1.00 91.38 305 THR A CA 1
ATOM 2293 C C . THR A 1 305 ? -54.603 -12.873 61.513 1.00 91.38 305 THR A C 1
ATOM 2295 O O . THR A 1 305 ? -54.889 -13.166 60.355 1.00 91.38 305 THR A O 1
ATOM 2298 N N . THR A 1 306 ? -54.967 -13.624 62.553 1.00 91.12 306 THR A N 1
ATOM 2299 C CA . THR A 1 306 ? -55.599 -14.952 62.441 1.00 91.12 306 THR A CA 1
ATOM 2300 C C . THR A 1 306 ? -56.564 -15.203 63.611 1.00 91.12 306 THR A C 1
ATOM 2302 O O . THR A 1 306 ? -56.357 -14.635 64.687 1.00 91.12 306 THR A O 1
ATOM 2305 N N . PRO A 1 307 ? -57.637 -16.002 63.444 1.00 90.12 307 PRO A N 1
ATOM 2306 C CA . PRO A 1 307 ? -58.494 -16.405 64.561 1.00 90.12 307 PRO A CA 1
ATOM 2307 C C . PRO A 1 307 ? -57.898 -17.549 65.396 1.00 90.12 307 PRO A C 1
ATOM 2309 O O . PRO A 1 307 ? -58.429 -17.886 66.452 1.00 90.12 307 PRO A O 1
ATOM 2312 N N . GLU A 1 308 ? -56.800 -18.146 64.932 1.00 86.69 308 GLU A N 1
ATOM 2313 C CA . GLU A 1 308 ? -56.191 -19.331 65.527 1.00 86.69 308 GLU A CA 1
ATOM 2314 C C . GLU A 1 308 ? -55.306 -18.965 66.721 1.00 86.69 308 GLU A C 1
ATOM 2316 O O . GLU A 1 308 ? -54.352 -18.189 66.610 1.00 86.69 308 GLU A O 1
ATOM 2321 N N . LEU A 1 309 ? -55.612 -19.539 67.885 1.00 81.06 309 LEU A N 1
ATOM 2322 C CA . LEU A 1 309 ? -54.829 -19.353 69.105 1.00 81.06 309 LEU A CA 1
ATOM 2323 C C . LEU A 1 309 ? -53.760 -20.440 69.235 1.00 81.06 309 LEU A C 1
ATOM 2325 O O . LEU A 1 309 ? -54.021 -21.616 69.009 1.00 81.06 309 LEU A O 1
ATOM 2329 N N . GLY A 1 310 ? -52.555 -20.047 69.654 1.00 79.06 310 GLY A N 1
ATOM 2330 C CA . GLY A 1 310 ? -51.449 -20.980 69.899 1.00 79.06 310 GLY A CA 1
ATOM 2331 C C . GLY A 1 310 ? -50.757 -21.519 68.641 1.00 79.06 310 GLY A C 1
ATOM 2332 O O . GLY A 1 310 ? -49.889 -22.378 68.763 1.00 79.06 310 GLY A O 1
ATOM 2333 N N . TRP A 1 311 ? -51.105 -21.022 67.451 1.00 84.19 311 TRP A N 1
ATOM 2334 C CA . TRP A 1 311 ? -50.425 -21.381 66.208 1.00 84.19 311 TRP A CA 1
ATOM 2335 C C . TRP A 1 311 ? -49.068 -20.670 66.074 1.00 84.19 311 TRP A C 1
ATOM 2337 O O . TRP A 1 311 ? -48.964 -19.453 66.259 1.00 84.19 311 TRP A O 1
ATOM 2347 N N . THR A 1 312 ? -48.037 -21.437 65.714 1.00 85.69 312 THR A N 1
ATOM 2348 C CA . THR A 1 312 ? -46.687 -20.944 65.413 1.00 85.69 312 THR A CA 1
ATOM 2349 C C . THR A 1 312 ? -46.454 -21.023 63.901 1.00 85.69 312 THR A C 1
ATOM 2351 O O . THR A 1 312 ? -46.189 -22.115 63.397 1.00 85.69 312 THR A O 1
ATOM 2354 N N . PRO A 1 313 ? -46.574 -19.908 63.157 1.00 88.50 313 PRO A N 1
ATOM 2355 C CA . PRO A 1 313 ? -46.379 -19.915 61.713 1.00 88.50 313 PRO A CA 1
ATOM 2356 C C . PRO A 1 313 ? -44.906 -20.099 61.335 1.00 88.50 313 PRO A C 1
ATOM 2358 O O . PRO A 1 313 ? -44.003 -19.613 62.013 1.00 88.50 313 PRO A O 1
ATOM 2361 N N . GLU A 1 314 ? -44.665 -20.744 60.202 1.00 90.12 314 GLU A N 1
ATOM 2362 C CA . GLU A 1 314 ? -43.386 -20.683 59.502 1.00 90.12 314 GLU A CA 1
ATOM 2363 C C . GLU A 1 314 ? -43.519 -19.703 58.335 1.00 90.12 314 GLU A C 1
ATOM 2365 O O . GLU A 1 314 ? -44.550 -19.661 57.662 1.00 90.12 314 GLU A O 1
ATOM 2370 N N . PHE A 1 315 ? -42.505 -18.872 58.115 1.00 92.81 315 PHE A N 1
ATOM 2371 C CA . PHE A 1 315 ? -42.521 -17.837 57.091 1.00 92.81 315 PHE A CA 1
ATOM 2372 C C . PHE A 1 315 ? -41.495 -18.130 56.016 1.00 92.81 315 PHE A C 1
ATOM 2374 O O . PHE A 1 315 ? -40.327 -18.333 56.333 1.00 92.81 315 PHE A O 1
ATOM 2381 N N . TYR A 1 316 ? -41.897 -18.016 54.754 1.00 93.69 316 TYR A N 1
ATOM 2382 C CA . TYR A 1 316 ? -40.961 -17.649 53.702 1.00 93.69 316 TYR A CA 1
ATOM 2383 C C . TYR A 1 316 ? -40.876 -16.126 53.657 1.00 93.69 316 TYR A C 1
ATOM 2385 O O . TYR A 1 316 ? -41.909 -15.453 53.597 1.00 93.69 316 TYR A O 1
ATOM 2393 N N . TYR A 1 317 ? -39.668 -15.578 53.678 1.00 94.56 317 TYR A N 1
ATOM 2394 C CA . TYR A 1 317 ? -39.436 -14.145 53.579 1.00 94.56 317 TYR A CA 1
ATOM 2395 C C . TYR A 1 317 ? -38.433 -13.824 52.479 1.00 94.56 317 TYR A C 1
ATOM 2397 O O . TYR A 1 317 ? -37.498 -14.577 52.218 1.00 94.56 317 TYR A O 1
ATOM 2405 N N . GLU A 1 318 ? -38.617 -12.659 51.873 1.00 95.62 318 GLU A N 1
ATOM 2406 C CA . GLU A 1 318 ? -37.664 -12.044 50.965 1.00 95.62 318 GLU A CA 1
ATOM 2407 C C . GLU A 1 318 ? -37.474 -10.582 51.353 1.00 95.62 318 GLU A C 1
ATOM 2409 O O . GLU A 1 318 ? -38.430 -9.845 51.602 1.00 95.62 318 GLU A O 1
ATOM 2414 N N . VAL A 1 319 ? -36.222 -10.159 51.421 1.00 95.75 319 VAL A N 1
ATOM 2415 C CA . VAL A 1 319 ? -35.807 -8.831 51.842 1.00 95.75 319 VAL A CA 1
ATOM 2416 C C . VAL A 1 319 ? -34.767 -8.321 50.860 1.00 95.75 319 VAL A C 1
ATOM 2418 O O . VAL A 1 319 ? -33.776 -8.990 50.601 1.00 95.75 319 VAL A O 1
ATOM 2421 N N . ILE A 1 320 ? -34.966 -7.113 50.343 1.00 95.44 320 ILE A N 1
ATOM 2422 C CA . ILE A 1 320 ? -33.992 -6.407 49.511 1.00 95.44 320 ILE A CA 1
ATOM 2423 C C . ILE A 1 320 ? -33.548 -5.165 50.275 1.00 95.44 320 ILE A C 1
ATOM 2425 O O . ILE A 1 320 ? -34.384 -4.417 50.788 1.00 95.44 320 ILE A O 1
ATOM 2429 N N . GLY A 1 321 ? -32.242 -4.934 50.335 1.00 94.06 321 GLY A N 1
ATOM 2430 C CA . GLY A 1 321 ? -31.620 -3.763 50.944 1.00 94.06 321 GLY A CA 1
ATOM 2431 C C . GLY A 1 321 ? -30.368 -3.327 50.202 1.00 94.06 321 GLY A C 1
ATOM 2432 O O . GLY A 1 321 ? -29.964 -3.952 49.226 1.00 94.06 321 GLY A O 1
ATOM 2433 N N . TYR A 1 322 ? -29.761 -2.249 50.676 1.00 86.94 322 TYR A N 1
ATOM 2434 C CA . TYR A 1 322 ? -28.410 -1.819 50.315 1.00 86.94 322 TYR A CA 1
ATOM 2435 C C . TYR A 1 322 ? -27.758 -1.146 51.516 1.00 86.94 322 TYR A C 1
ATOM 2437 O O . TYR A 1 322 ? -28.427 -1.074 52.571 1.00 86.94 322 TYR A O 1
#

Nearest PDB structures (foldseek):
  5hlj-assembly1_A  TM=3.903E-01  e=7.007E-01  White spot syndrome virus
  8r72-assembly1_B  TM=1.682E-01  e=3.772E-02  Bacteroides thetaiotaomicron VPI-5482
  6c3p-assembly1_A  TM=1.794E-01  e=2.552E+00  Homo sapiens
  7w4o-assembly1_A  TM=2.585E-01  e=8.784E+00  Mus musculus

Sequence (322 aa):
MKLADTANQNATSAINNAESKVPLTRRINGKELVNDIKLIASDVNAYDKEETEQLIDGVKELANAANNNADSKVPVFRTINNKALLTDIMLNASDVDTYAKGEIDQQINTVRKLANDANNNVNGKVPLTRTVNNKALLTDITLTALDVGTYNKSEIDSRLDKVTKNANGRLAKDENGADIPDKNAFVKNIGLGDLIGSKIESQLIGQDATIINLGKITQISGVAIAGTPIKQENTSIVGGVTYYTNYYKIRLPVSLPNGIISCHASIACNNFDNQSPSHLADVRTQRSNSDGVGLSKDTLTISVTTPELGWTPEFYYEVIGY

Mean predicted aligned error: 17.23 Å

Secondary structure (DSSP, 8-state):
-HHHHHHHHHHHHHHHHHHTSS-TT-EETTEETTSPPPP-GGGGT---HHHHHHHHHHHHHHHHHHHHHHHTTS-TT-EETTEETTS-----GGGGT---HHHHHHHHHHHHHHHHHHHHHHHTSS-TT-EETTEETTS--PPPTGGGT---HHHHHHHHHHHHHHHHTSPPTTTTTTT-S-HHHHHHHTT-GGGTT--EEEEEETTTEEEEEETTEEEEEEEEE--S-S---EEEEETTEEEEEEEEEEEPSS--SS-EEEEEEEEPPPPGGG--PPPP-EEEEE-B-TTSSSB-SSEEEEEEEES-SS---EEEEEEEE-

pLDDT: mean 87.52, std 8.88, range [58.19, 98.0]

Solvent-accessible surface area (backbone atoms only — not comparable to full-atom values): 19225 Å² total; per-residue (Å²): 123,80,67,60,60,56,51,52,54,52,51,53,53,50,50,58,54,58,68,56,72,66,57,57,85,48,57,64,82,86,42,56,62,82,59,92,84,84,82,54,38,74,63,72,79,44,77,46,73,64,60,50,49,53,55,51,49,55,49,49,50,52,50,50,54,52,51,52,56,63,66,59,73,65,58,79,84,48,54,63,82,87,40,59,74,82,58,90,83,84,78,55,37,77,65,69,82,44,75,45,70,68,56,51,52,51,51,52,51,50,52,51,47,53,52,50,53,49,53,51,54,62,71,52,72,66,56,80,86,46,56,62,80,85,40,57,72,86,57,92,82,85,82,52,40,71,63,72,78,47,74,44,71,68,59,49,51,54,53,50,48,54,52,49,52,59,55,70,72,48,87,55,78,91,51,72,63,69,74,50,90,54,60,70,60,51,39,39,76,74,72,45,46,87,51,66,88,49,53,79,45,79,46,74,53,84,96,41,33,40,36,40,34,58,59,69,36,37,37,40,37,34,57,47,72,55,64,82,61,77,46,85,80,52,71,48,74,59,96,86,44,60,31,41,35,35,34,36,73,46,72,50,100,60,71,32,87,71,9,38,77,44,67,48,59,44,77,49,77,64,57,86,95,61,69,69,89,81,79,73,64,50,69,47,62,41,40,46,29,96,86,68,65,62,48,16,36,40,47,44,35,35,39,42,38,23,65,70,80,93,73,74,58,36,31,35,36,39,38,33,23,50

Foldseek 3Di:
DVPVVVVVVVVVVVVVVVVPPQPQPDDDLNHTPPDDDDDDCVSVVHDDPVRVVVVVVVVVVVVVVVVVVVVPPQPQPDDQLPHGPPDDDDDDQVSPVHDHPVVVVVVVVVVVVVVVVVVVVVVPPQPQPDDDLPHGPPDDDDDDCVSVVHDDPVRVVVVVVVVVVVVVPDDDVVCVCVPPPDPQVVCVVVVNNLCVVQDFDWDDDDPFWIWTGGRLKIKIWGKDWFDDFPDQPDWDADPNFIKTKTKGKDFAPDFRPQWFPDKDKDFDADDPVDHDDDFDWDKDKDQPDPVRPGGGGTIIMMIIIGSDPPDITMMTMMTMHD